Protein AF-A0A015K6K9-F1 (afdb_monomer_lite)

Structure (mmCIF, N/CA/C/O backbone):
data_AF-A0A015K6K9-F1
#
_entry.id   AF-A0A015K6K9-F1
#
loop_
_atom_site.group_PDB
_atom_site.id
_atom_site.type_symbol
_atom_site.label_atom_id
_atom_site.label_alt_id
_atom_site.label_comp_id
_atom_site.label_asym_id
_atom_site.label_entity_id
_atom_site.label_seq_id
_atom_site.pdbx_PDB_ins_code
_atom_site.Cartn_x
_atom_site.Cartn_y
_atom_site.Cartn_z
_atom_site.occupancy
_atom_site.B_iso_or_equiv
_atom_site.auth_seq_id
_atom_site.auth_comp_id
_atom_site.auth_asym_id
_atom_site.auth_atom_id
_atom_site.pdbx_PDB_model_num
ATOM 1 N N . MET A 1 1 ? -1.452 -6.356 -1.277 1.00 86.31 1 MET A N 1
ATOM 2 C CA . MET A 1 1 ? -1.530 -5.243 -0.310 1.00 86.31 1 MET A CA 1
ATOM 3 C C . MET A 1 1 ? -2.587 -5.491 0.755 1.00 86.31 1 MET A C 1
ATOM 5 O O . MET A 1 1 ? -2.222 -5.671 1.905 1.00 86.31 1 MET A O 1
ATOM 9 N N . GLN A 1 2 ? -3.887 -5.529 0.419 1.00 86.38 2 GLN A N 1
ATOM 10 C CA . GLN A 1 2 ? -4.929 -5.756 1.439 1.00 86.38 2 GLN A CA 1
ATOM 11 C C . GLN A 1 2 ? -4.765 -7.102 2.157 1.00 86.38 2 GLN A C 1
ATOM 13 O O . GLN A 1 2 ? -4.839 -7.144 3.382 1.00 86.38 2 GLN A O 1
ATOM 18 N N . ASP A 1 3 ? -4.442 -8.163 1.418 1.00 88.56 3 ASP A N 1
ATOM 19 C CA . ASP A 1 3 ? -4.217 -9.500 1.985 1.00 88.56 3 ASP A CA 1
ATOM 20 C C . ASP A 1 3 ? -3.072 -9.546 3.010 1.00 88.56 3 ASP A C 1
ATOM 22 O O . ASP A 1 3 ? -3.114 -10.350 3.937 1.00 88.56 3 ASP A O 1
ATOM 26 N N . ASP A 1 4 ? -2.090 -8.646 2.902 1.00 89.12 4 ASP A N 1
ATOM 27 C CA . ASP A 1 4 ? -0.952 -8.588 3.827 1.00 89.12 4 ASP A CA 1
ATOM 28 C C . ASP A 1 4 ? -1.333 -7.915 5.153 1.00 89.12 4 ASP A C 1
ATOM 30 O O . ASP A 1 4 ? -0.817 -8.266 6.213 1.00 89.12 4 ASP A O 1
ATOM 34 N N . VAL A 1 5 ? -2.261 -6.951 5.107 1.00 89.81 5 VAL A N 1
ATOM 35 C CA . VAL A 1 5 ? -2.663 -6.154 6.277 1.00 89.81 5 VAL A CA 1
ATOM 36 C C . VAL A 1 5 ? -3.922 -6.677 6.964 1.00 89.81 5 VAL A C 1
ATOM 38 O O . VAL A 1 5 ? -4.137 -6.383 8.139 1.00 89.81 5 VAL A O 1
ATOM 41 N N . ILE A 1 6 ? -4.748 -7.478 6.283 1.00 91.38 6 ILE A N 1
ATOM 42 C CA . ILE A 1 6 ? -5.953 -8.084 6.871 1.00 91.38 6 ILE A CA 1
ATOM 43 C C . ILE A 1 6 ? -5.626 -8.896 8.140 1.00 91.38 6 ILE A C 1
ATOM 45 O O . ILE A 1 6 ? -6.261 -8.627 9.163 1.00 91.38 6 ILE A O 1
ATOM 49 N N . PRO A 1 7 ? -4.628 -9.806 8.161 1.00 89.38 7 PRO A N 1
ATOM 50 C CA . PRO A 1 7 ? -4.292 -10.570 9.367 1.00 89.38 7 PRO A CA 1
ATOM 51 C C . PRO A 1 7 ? -3.858 -9.679 10.538 1.00 89.38 7 PRO A C 1
ATOM 53 O O . PRO A 1 7 ? -4.162 -9.962 11.697 1.00 89.38 7 PRO A O 1
ATOM 56 N N . ILE A 1 8 ? -3.176 -8.572 10.234 1.00 87.81 8 ILE A N 1
ATOM 57 C CA . ILE A 1 8 ? -2.715 -7.588 11.217 1.00 87.81 8 ILE A CA 1
ATOM 58 C C . ILE A 1 8 ? -3.916 -6.880 11.853 1.00 87.81 8 ILE A C 1
ATOM 60 O O . ILE A 1 8 ? -4.022 -6.801 13.079 1.00 87.81 8 ILE A O 1
ATOM 64 N N . ILE A 1 9 ? -4.865 -6.434 11.025 1.00 88.25 9 ILE A N 1
ATOM 65 C CA . ILE A 1 9 ? -6.107 -5.812 11.492 1.00 88.25 9 ILE A CA 1
ATOM 66 C C . ILE A 1 9 ? -6.918 -6.799 12.332 1.00 88.25 9 ILE A C 1
ATOM 68 O O . ILE A 1 9 ? -7.397 -6.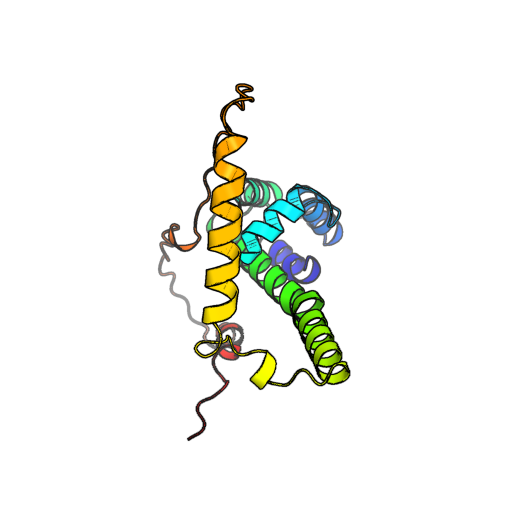424 13.399 1.00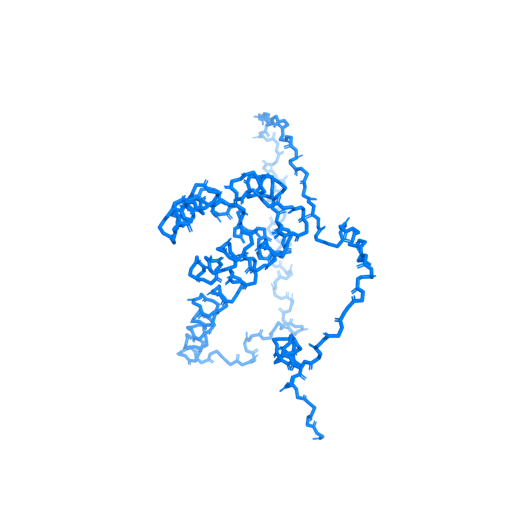 88.25 9 ILE A O 1
ATOM 72 N N . GLN A 1 10 ? -7.041 -8.057 11.903 1.00 88.81 10 GLN A N 1
ATOM 73 C CA . GLN A 1 10 ? -7.751 -9.090 12.665 1.00 88.81 10 GLN A CA 1
ATOM 74 C C . GLN A 1 10 ? -7.127 -9.328 14.041 1.00 88.81 10 GLN A C 1
ATOM 76 O O . GLN A 1 10 ? -7.849 -9.458 15.024 1.00 88.81 10 GLN A O 1
ATOM 81 N N . LYS A 1 11 ? -5.792 -9.348 14.124 1.00 87.25 11 LYS A N 1
ATOM 82 C CA . LYS A 1 11 ? -5.068 -9.563 15.382 1.00 87.25 11 LYS A CA 1
ATOM 83 C C . LYS A 1 11 ? -5.251 -8.409 16.369 1.00 87.25 11 LYS A C 1
ATOM 85 O O . LYS A 1 11 ? -5.254 -8.629 17.579 1.00 87.25 11 LYS A O 1
ATOM 90 N N . TRP A 1 12 ? -5.324 -7.175 15.878 1.00 84.88 12 TRP A N 1
ATOM 91 C CA . TRP A 1 12 ? -5.257 -5.987 16.736 1.00 84.88 12 TRP A CA 1
ATOM 92 C C . TRP A 1 12 ? -6.575 -5.263 16.928 1.00 84.88 12 TRP A C 1
ATOM 94 O O . TRP A 1 12 ? -6.671 -4.448 17.854 1.00 84.88 12 TRP A O 1
ATOM 104 N N . SER A 1 13 ? -7.560 -5.536 16.076 1.00 81.62 13 SER A N 1
ATOM 105 C CA . SER A 1 13 ? -8.853 -4.884 16.156 1.00 81.62 13 SER A CA 1
ATOM 106 C C . SER A 1 13 ? -9.648 -5.427 17.328 1.00 81.62 13 SER A C 1
ATOM 108 O O . SER A 1 13 ? -9.703 -6.626 17.577 1.00 81.62 13 SER A O 1
ATOM 110 N N . ASN A 1 14 ? -10.305 -4.510 18.026 1.00 71.12 14 ASN A N 1
ATOM 111 C CA . ASN A 1 14 ? -11.173 -4.836 19.146 1.00 71.12 14 ASN A CA 1
ATOM 112 C C . ASN A 1 14 ? -12.622 -5.116 18.687 1.00 71.12 14 ASN A C 1
ATOM 114 O O . ASN A 1 14 ? -13.515 -5.219 19.523 1.00 71.12 14 ASN A O 1
ATOM 118 N N . ILE A 1 15 ? -12.879 -5.190 17.371 1.00 76.06 15 ILE A N 1
ATOM 119 C CA . ILE A 1 15 ? -14.225 -5.334 16.797 1.00 76.06 15 ILE A CA 1
ATOM 120 C C . ILE A 1 15 ? -14.481 -6.810 16.438 1.00 76.06 15 ILE A C 1
ATOM 122 O O . ILE A 1 15 ? -13.853 -7.315 15.504 1.00 76.06 15 ILE A O 1
ATOM 126 N N . PRO A 1 16 ? -15.426 -7.497 17.107 1.00 66.62 16 PRO A N 1
ATOM 127 C CA . PRO A 1 16 ? -15.679 -8.929 16.907 1.00 66.62 16 PRO A CA 1
ATOM 128 C C . PRO A 1 16 ? -16.259 -9.284 15.523 1.00 66.62 16 PRO A C 1
ATOM 130 O O . PRO A 1 16 ? -16.144 -10.423 15.084 1.00 66.62 16 PRO A O 1
ATOM 133 N N . GLU A 1 17 ? -16.828 -8.317 14.798 1.00 70.81 17 GLU A N 1
ATOM 134 C CA . GLU A 1 17 ? -17.443 -8.497 13.467 1.00 70.81 17 GLU A CA 1
ATOM 135 C C . GLU A 1 17 ? -16.467 -8.308 12.288 1.00 70.81 17 GLU A C 1
ATOM 137 O O . GLU A 1 17 ? -16.868 -8.333 11.121 1.00 70.81 17 GLU A O 1
ATOM 142 N N . ASN A 1 18 ? -15.169 -8.129 12.556 1.00 78.75 18 ASN A N 1
ATOM 143 C CA . ASN A 1 18 ? -14.146 -7.925 11.529 1.00 78.75 18 ASN A CA 1
ATOM 144 C C . ASN A 1 18 ? -13.760 -9.232 10.806 1.00 78.75 18 ASN A C 1
ATOM 146 O O . ASN A 1 18 ? -12.638 -9.737 10.889 1.00 78.75 18 ASN A O 1
ATOM 150 N N . THR A 1 19 ? -14.705 -9.767 10.034 1.00 85.31 19 THR A N 1
ATOM 151 C CA . THR A 1 19 ? -14.418 -10.779 9.009 1.00 85.31 19 THR A CA 1
ATOM 152 C C . THR A 1 19 ? -13.467 -10.202 7.945 1.00 85.31 19 THR A C 1
ATOM 154 O O . THR A 1 19 ? -13.488 -8.989 7.712 1.00 85.31 19 THR A O 1
ATOM 157 N N . PRO A 1 20 ? -12.661 -11.027 7.241 1.00 86.56 20 PRO A N 1
ATOM 158 C CA . PRO A 1 20 ? -11.776 -10.547 6.171 1.00 86.56 20 PRO A CA 1
ATOM 159 C C . PRO A 1 20 ? -12.496 -9.676 5.135 1.00 86.56 20 PRO A C 1
ATOM 161 O O . PRO A 1 20 ? -11.986 -8.639 4.717 1.00 86.56 20 PRO A O 1
ATOM 164 N N . LYS A 1 21 ? -13.732 -10.055 4.785 1.00 89.94 21 LYS A N 1
ATOM 165 C CA . LYS A 1 21 ? -14.579 -9.300 3.861 1.00 89.94 21 LYS A CA 1
ATOM 166 C C . LYS A 1 21 ? -14.931 -7.915 4.412 1.00 89.94 21 LYS A C 1
ATOM 168 O O . LYS A 1 21 ? -14.697 -6.922 3.730 1.00 89.94 21 LYS A O 1
ATOM 173 N N . ALA A 1 22 ? -15.407 -7.830 5.654 1.00 89.62 22 ALA A N 1
ATOM 174 C CA . ALA A 1 22 ? -15.726 -6.547 6.283 1.00 89.62 22 ALA A CA 1
ATOM 175 C C . ALA A 1 22 ? -14.487 -5.640 6.417 1.00 89.62 22 ALA A C 1
ATOM 177 O O . ALA A 1 22 ? -14.572 -4.428 6.221 1.00 89.62 22 ALA A O 1
ATOM 178 N N . ILE A 1 23 ? -13.315 -6.221 6.700 1.00 90.31 23 ILE A N 1
ATOM 179 C CA . ILE A 1 23 ? -12.048 -5.479 6.734 1.00 90.31 23 ILE A CA 1
ATOM 180 C C . ILE A 1 23 ? -11.698 -4.936 5.346 1.00 90.31 23 ILE A C 1
ATOM 182 O O . ILE A 1 23 ? -11.336 -3.766 5.235 1.00 90.31 23 ILE A O 1
ATOM 186 N N . SER A 1 24 ? -11.836 -5.745 4.292 1.00 90.38 24 SER A N 1
ATOM 187 C CA . SER A 1 24 ? -11.568 -5.299 2.919 1.00 90.38 24 SER A CA 1
ATOM 188 C C . SER A 1 24 ? -12.471 -4.129 2.514 1.00 90.38 24 SER A C 1
ATOM 190 O O . SER A 1 24 ? -12.000 -3.138 1.962 1.00 90.38 24 SER A O 1
ATOM 192 N N . GLU A 1 25 ? -13.754 -4.171 2.884 1.00 91.00 25 GLU A N 1
ATOM 193 C CA . GLU A 1 25 ? -14.701 -3.082 2.629 1.00 91.00 25 GLU A CA 1
ATOM 194 C C . GLU A 1 25 ? -14.295 -1.797 3.367 1.00 91.00 25 GLU A C 1
ATOM 196 O O . GLU A 1 25 ? -14.268 -0.722 2.766 1.00 91.00 25 GLU A O 1
ATOM 201 N N . LYS A 1 26 ? -13.886 -1.901 4.637 1.00 91.44 26 LYS A N 1
ATOM 202 C CA . LYS A 1 26 ? -13.369 -0.771 5.430 1.00 91.44 26 LYS A CA 1
ATOM 203 C C . LYS A 1 26 ? -12.065 -0.193 4.864 1.00 91.44 26 LYS A C 1
ATOM 205 O O . LYS A 1 26 ? -11.891 1.029 4.818 1.00 91.44 26 LYS A O 1
ATOM 210 N N . LEU A 1 27 ? -11.156 -1.047 4.392 1.00 91.25 27 LEU A N 1
ATOM 211 C CA . LEU A 1 27 ? -9.932 -0.618 3.711 1.00 91.25 27 LEU A CA 1
ATOM 212 C C . LEU A 1 27 ? -10.257 0.127 2.413 1.00 91.25 27 LEU A C 1
ATOM 214 O O . LEU A 1 27 ? -9.710 1.203 2.184 1.00 91.25 27 LEU A O 1
ATOM 218 N N . ASN A 1 28 ? -11.206 -0.376 1.622 1.00 90.25 28 ASN A N 1
ATOM 219 C CA . ASN A 1 28 ? -11.675 0.286 0.403 1.00 90.25 28 ASN A CA 1
ATOM 220 C C . ASN A 1 28 ? -12.337 1.644 0.690 1.00 90.25 28 ASN A C 1
ATOM 222 O O . ASN A 1 28 ? -12.179 2.585 -0.084 1.00 90.25 28 ASN A O 1
ATOM 226 N N . GLN A 1 29 ? -13.043 1.797 1.813 1.00 88.50 29 GLN A N 1
ATOM 227 C CA . GLN A 1 29 ? -13.597 3.095 2.228 1.00 88.50 29 GLN A CA 1
ATOM 228 C C . GLN A 1 29 ? -12.501 4.102 2.617 1.00 88.50 29 GLN A C 1
ATOM 230 O O . GLN A 1 29 ? -12.620 5.302 2.328 1.00 88.50 29 GLN A O 1
ATOM 235 N N . THR A 1 30 ? -11.432 3.610 3.249 1.00 88.69 30 THR A N 1
ATOM 236 C CA . THR A 1 30 ? -10.304 4.422 3.723 1.00 88.69 30 THR A CA 1
ATOM 237 C C . THR A 1 30 ? -9.402 4.857 2.570 1.00 88.69 30 THR A C 1
ATOM 239 O O . THR A 1 30 ? -9.129 6.045 2.419 1.00 88.69 30 THR A O 1
ATOM 242 N N . LEU A 1 31 ? -8.972 3.908 1.737 1.00 88.75 31 LEU A N 1
ATOM 243 C CA . LEU A 1 31 ? -7.976 4.122 0.685 1.00 88.75 31 LEU A CA 1
ATOM 244 C C . LEU A 1 31 ? -8.594 4.391 -0.687 1.00 88.75 31 LEU A C 1
ATOM 246 O O . LEU A 1 31 ? -7.912 4.903 -1.561 1.00 88.75 31 LEU A O 1
ATOM 250 N N . GLY A 1 32 ? -9.879 4.099 -0.877 1.00 87.81 32 GLY A N 1
ATOM 251 C CA . GLY A 1 32 ? -10.520 4.090 -2.188 1.00 87.81 32 GLY A CA 1
ATOM 252 C C . GLY A 1 32 ? -10.608 2.676 -2.765 1.00 87.81 32 GLY A C 1
ATOM 253 O O . GLY A 1 32 ? -9.782 1.812 -2.486 1.00 87.81 32 GLY A O 1
ATOM 254 N N . LEU A 1 33 ? -11.651 2.441 -3.563 1.00 83.75 33 LEU A N 1
ATOM 255 C CA . LEU A 1 33 ? -11.948 1.130 -4.153 1.00 83.75 33 LEU A CA 1
ATOM 256 C C . LEU A 1 33 ? -11.060 0.805 -5.365 1.00 83.75 33 LEU A C 1
ATOM 258 O O . LEU A 1 33 ? -10.814 -0.360 -5.662 1.00 83.75 33 LEU A O 1
ATOM 262 N N . GLN A 1 34 ? -10.642 1.833 -6.103 1.00 84.88 34 GLN A N 1
ATOM 263 C CA . GLN A 1 34 ? -9.966 1.709 -7.393 1.00 84.88 34 GLN A CA 1
ATOM 264 C C . GLN A 1 34 ? -8.676 2.531 -7.417 1.00 84.88 34 GLN A C 1
ATOM 266 O O . GLN A 1 34 ? -8.504 3.467 -6.637 1.00 84.88 34 GLN A O 1
ATOM 271 N N . HIS A 1 35 ? -7.777 2.172 -8.332 1.00 81.75 35 HIS A N 1
ATOM 272 C CA . HIS A 1 35 ? -6.450 2.774 -8.471 1.00 81.75 35 HIS A CA 1
ATOM 273 C C . HIS A 1 35 ? -6.477 4.236 -8.948 1.00 81.75 35 HIS A C 1
ATOM 275 O O . HIS A 1 35 ? -5.533 4.979 -8.703 1.00 81.75 35 HIS A O 1
ATOM 281 N N . ASP A 1 36 ? -7.549 4.646 -9.621 1.00 84.19 36 ASP A N 1
ATOM 282 C CA . ASP A 1 36 ? -7.801 6.009 -10.091 1.00 84.19 36 ASP A CA 1
ATOM 283 C C . ASP A 1 36 ? -8.553 6.863 -9.054 1.00 84.19 36 ASP A C 1
ATOM 285 O O . ASP A 1 36 ? -8.795 8.054 -9.264 1.00 84.19 36 ASP A O 1
ATOM 289 N N . ASN A 1 37 ? -8.913 6.280 -7.905 1.00 91.44 37 ASN A N 1
ATOM 290 C CA . ASN A 1 37 ? -9.546 7.018 -6.828 1.00 91.44 37 ASN A CA 1
ATOM 291 C C . ASN A 1 37 ? -8.564 8.041 -6.252 1.00 91.44 37 ASN A C 1
ATOM 293 O O . ASN A 1 37 ? -7.454 7.690 -5.853 1.00 91.44 37 ASN A O 1
ATOM 297 N N . LYS A 1 38 ? -9.011 9.293 -6.113 1.00 90.19 38 LYS A N 1
ATOM 298 C CA . LYS A 1 38 ? -8.191 10.372 -5.553 1.00 90.19 38 LYS A CA 1
ATOM 299 C C . LYS A 1 38 ? -7.559 10.005 -4.203 1.00 90.19 38 LYS A C 1
ATOM 301 O O . LYS A 1 38 ? -6.377 10.250 -4.018 1.00 90.19 38 LYS A O 1
ATOM 306 N N . LYS A 1 39 ? -8.295 9.344 -3.297 1.00 90.38 39 LYS A N 1
ATOM 307 C CA . LYS A 1 39 ? -7.755 8.904 -1.995 1.00 90.38 39 LYS A CA 1
ATOM 308 C C . LYS A 1 39 ? -6.566 7.957 -2.159 1.00 90.38 39 LYS A C 1
ATOM 310 O O . LYS A 1 39 ? -5.592 8.067 -1.420 1.00 90.38 39 LYS A O 1
ATOM 315 N N . PHE A 1 40 ? -6.646 7.051 -3.132 1.00 90.88 40 PHE A N 1
ATOM 316 C CA . PHE A 1 40 ? -5.599 6.072 -3.393 1.00 90.88 40 PHE A CA 1
ATOM 317 C C . PHE A 1 40 ? -4.391 6.718 -4.073 1.00 90.88 40 PHE A C 1
ATOM 319 O O . PHE A 1 40 ? -3.254 6.395 -3.736 1.00 90.88 40 PHE A O 1
ATOM 326 N N . ILE A 1 41 ? -4.628 7.655 -4.996 1.00 91.12 41 ILE A N 1
ATOM 327 C CA . ILE A 1 41 ? -3.577 8.435 -5.664 1.00 91.12 41 ILE A CA 1
ATOM 328 C C . ILE A 1 41 ? -2.817 9.296 -4.648 1.00 91.12 41 ILE A C 1
ATOM 330 O O . ILE A 1 41 ? -1.583 9.282 -4.630 1.00 91.12 41 ILE A O 1
ATOM 334 N N . ASP A 1 42 ? -3.541 10.000 -3.777 1.00 91.38 42 ASP A N 1
ATOM 335 C CA . ASP A 1 42 ? -2.964 10.846 -2.731 1.00 91.38 42 ASP A CA 1
ATOM 336 C C . ASP A 1 42 ? -2.159 9.990 -1.738 1.00 91.38 42 ASP A C 1
ATOM 338 O O . ASP A 1 42 ? -1.011 10.310 -1.423 1.00 91.38 42 ASP A O 1
ATOM 342 N N . PHE A 1 43 ? -2.718 8.849 -1.310 1.00 92.56 43 PHE A N 1
ATOM 343 C CA . PHE A 1 43 ? -2.003 7.869 -0.490 1.00 92.56 43 PHE A CA 1
ATOM 344 C C . PHE A 1 43 ? -0.724 7.378 -1.176 1.00 92.56 43 PHE A C 1
ATOM 346 O O . PHE A 1 43 ? 0.336 7.409 -0.563 1.00 92.56 43 PHE A O 1
ATOM 353 N N . SER A 1 44 ? -0.805 6.963 -2.442 1.00 91.56 44 SER A N 1
ATOM 354 C CA . SER A 1 44 ? 0.335 6.420 -3.190 1.00 91.56 44 SER A CA 1
ATOM 355 C C . SER A 1 44 ? 1.460 7.444 -3.325 1.00 91.56 44 SER A C 1
ATOM 357 O O . SER A 1 44 ? 2.627 7.101 -3.159 1.00 91.56 44 SER A O 1
ATOM 359 N N . SER A 1 45 ? 1.113 8.706 -3.589 1.00 90.94 45 SER A N 1
ATOM 360 C CA . SER A 1 45 ? 2.084 9.798 -3.717 1.00 90.94 45 SER A CA 1
ATOM 361 C C . SER A 1 45 ? 2.854 10.012 -2.412 1.00 90.94 45 SER A C 1
ATOM 363 O O . SER A 1 45 ? 4.079 10.082 -2.423 1.00 90.94 45 SER A O 1
ATOM 365 N N . LEU A 1 46 ? 2.150 10.024 -1.276 1.00 92.25 46 LEU A N 1
ATOM 366 C CA . LEU A 1 46 ? 2.772 10.140 0.044 1.00 92.25 46 LEU A CA 1
ATOM 367 C C . LEU A 1 46 ? 3.558 8.884 0.435 1.00 92.25 46 LEU A C 1
ATOM 369 O O . LEU A 1 46 ? 4.641 8.989 1.007 1.00 92.25 46 LEU A O 1
ATOM 373 N N . ALA A 1 47 ? 3.051 7.698 0.102 1.00 91.94 47 ALA A N 1
ATOM 374 C CA . ALA A 1 47 ? 3.693 6.433 0.432 1.00 91.94 47 ALA A CA 1
ATOM 375 C C . ALA A 1 47 ? 5.051 6.268 -0.269 1.00 91.94 47 ALA A C 1
ATOM 377 O O . ALA A 1 47 ? 5.972 5.697 0.312 1.00 91.94 47 ALA A O 1
ATOM 378 N N . LEU A 1 48 ? 5.209 6.826 -1.475 1.00 89.56 48 LEU A N 1
ATOM 379 C CA . LEU A 1 48 ? 6.504 6.900 -2.164 1.00 89.56 48 LEU A CA 1
ATOM 380 C C . LEU A 1 48 ? 7.523 7.788 -1.433 1.00 89.56 48 LEU A C 1
ATOM 382 O O . LEU A 1 48 ? 8.725 7.571 -1.568 1.00 89.56 48 LEU A O 1
ATOM 386 N N . GLU A 1 49 ? 7.057 8.743 -0.631 1.00 91.06 49 GLU A N 1
ATOM 387 C CA . GLU A 1 49 ? 7.882 9.547 0.277 1.00 91.06 49 GLU A CA 1
ATOM 388 C C . GLU A 1 49 ? 7.971 8.945 1.691 1.00 91.06 49 GLU A C 1
ATOM 390 O O . GLU A 1 49 ? 8.469 9.605 2.601 1.00 91.06 49 GLU A O 1
ATOM 395 N N . ALA A 1 50 ? 7.478 7.716 1.894 1.00 89.12 50 ALA A N 1
ATOM 396 C CA . ALA A 1 50 ? 7.348 7.064 3.200 1.00 89.12 50 ALA A CA 1
ATOM 397 C C . ALA A 1 50 ? 6.526 7.879 4.223 1.00 89.12 50 ALA A C 1
ATOM 399 O O . ALA A 1 50 ? 6.781 7.841 5.427 1.00 89.12 50 ALA A O 1
ATOM 400 N N . LYS A 1 51 ? 5.518 8.617 3.746 1.00 91.62 51 LYS A N 1
ATOM 401 C CA . LYS A 1 51 ? 4.631 9.460 4.560 1.00 91.62 51 LYS A CA 1
ATOM 402 C C . LYS A 1 51 ? 3.207 8.922 4.585 1.00 91.62 51 LYS A C 1
ATOM 404 O O . LYS A 1 51 ? 2.760 8.238 3.666 1.00 91.62 51 LYS A O 1
ATOM 409 N N . ILE A 1 52 ? 2.463 9.301 5.625 1.00 89.88 52 ILE A N 1
ATOM 410 C CA . ILE A 1 52 ? 1.037 8.987 5.766 1.00 89.88 52 ILE A CA 1
ATOM 411 C C . ILE A 1 52 ? 0.254 10.254 6.064 1.00 89.88 52 ILE A C 1
ATOM 413 O O . ILE A 1 52 ? 0.638 11.073 6.894 1.00 89.88 52 ILE A O 1
ATOM 417 N N . ASN A 1 53 ? -0.891 10.390 5.401 1.00 89.88 53 ASN A N 1
ATOM 418 C CA . ASN A 1 53 ? -1.814 11.482 5.657 1.00 89.88 53 ASN A CA 1
ATOM 419 C C . ASN A 1 53 ? -2.443 11.346 7.060 1.00 89.88 53 ASN A C 1
ATOM 421 O O . ASN A 1 53 ? -2.992 10.298 7.417 1.00 89.88 53 ASN A O 1
ATOM 425 N N . THR A 1 54 ? -2.430 12.427 7.839 1.00 89.62 54 THR A N 1
ATOM 426 C CA . THR A 1 54 ? -3.007 12.464 9.192 1.00 89.62 54 THR A CA 1
ATOM 427 C C . THR A 1 54 ? -4.507 12.144 9.212 1.00 89.62 54 THR A C 1
ATOM 429 O O . THR A 1 54 ? -4.990 11.526 10.161 1.00 89.62 54 THR A O 1
ATOM 432 N N . ASN A 1 55 ? -5.250 12.466 8.150 1.00 90.12 55 ASN A N 1
ATOM 433 C CA . ASN A 1 55 ? -6.655 12.088 7.989 1.00 90.12 55 ASN A CA 1
ATOM 434 C C . ASN A 1 55 ? -6.826 10.577 7.790 1.00 90.12 55 ASN A C 1
ATOM 436 O O . ASN A 1 55 ? -7.719 9.995 8.403 1.00 90.12 55 ASN A O 1
ATOM 440 N N . ILE A 1 56 ? -5.952 9.919 7.013 1.00 89.75 56 ILE A N 1
ATOM 441 C CA . ILE A 1 56 ? -5.957 8.449 6.883 1.00 89.75 56 ILE A CA 1
ATOM 442 C C . ILE A 1 56 ? -5.713 7.812 8.253 1.00 89.75 56 ILE A C 1
ATOM 444 O O . ILE A 1 56 ? -6.451 6.906 8.631 1.00 89.75 56 ILE A O 1
ATOM 448 N N . SER A 1 57 ? -4.753 8.339 9.021 1.00 91.44 57 SER A N 1
ATOM 449 C CA . SER A 1 57 ? -4.462 7.860 10.378 1.00 91.44 57 SER A CA 1
ATOM 450 C C . SER A 1 57 ? -5.656 7.999 11.331 1.00 91.44 57 SER A C 1
ATOM 452 O O . SER A 1 57 ? -5.999 7.056 12.051 1.00 91.44 57 SER A O 1
ATOM 454 N N . LYS A 1 58 ? -6.350 9.145 11.308 1.00 92.88 58 LYS A N 1
ATOM 455 C CA . LYS A 1 58 ? -7.566 9.365 12.110 1.00 92.88 58 LYS A CA 1
ATOM 456 C C . LYS A 1 58 ? -8.687 8.399 11.716 1.00 92.88 58 LYS A C 1
ATOM 458 O O . LYS A 1 58 ? -9.310 7.798 12.593 1.00 92.88 58 LYS A O 1
ATOM 463 N N . ILE A 1 59 ? -8.925 8.230 10.413 1.00 91.31 59 ILE A N 1
ATOM 464 C CA . ILE A 1 59 ? -9.974 7.349 9.882 1.00 91.31 59 ILE A CA 1
ATOM 465 C C . ILE A 1 59 ? -9.683 5.892 10.237 1.00 91.31 59 ILE A C 1
ATOM 467 O O . ILE A 1 59 ? -10.585 5.202 10.712 1.00 91.31 59 ILE A O 1
ATOM 471 N N . SER A 1 60 ? -8.447 5.413 10.060 1.00 90.50 60 SER A N 1
ATOM 472 C CA . SER A 1 60 ? -8.089 4.026 10.373 1.00 90.50 60 SER A CA 1
ATOM 473 C C . SER A 1 60 ? -8.264 3.724 11.859 1.00 90.50 60 SER A C 1
ATOM 475 O O . SER A 1 60 ? -8.884 2.717 12.212 1.00 90.50 60 SER A O 1
ATOM 477 N N . LYS A 1 61 ? -7.817 4.631 12.736 1.00 92.00 61 LYS A N 1
ATOM 478 C CA . LYS A 1 61 ? -7.968 4.488 14.188 1.00 92.00 61 LYS A CA 1
ATOM 479 C C . LYS A 1 61 ? -9.433 4.310 14.589 1.00 92.00 61 LYS A C 1
ATOM 481 O O . LYS A 1 61 ? -9.754 3.385 15.334 1.00 92.00 61 LYS A O 1
ATOM 486 N N . GLN A 1 62 ? -10.317 5.158 14.056 1.00 91.00 62 GLN A N 1
ATOM 487 C CA . GLN A 1 62 ? -11.759 5.099 14.318 1.00 91.00 62 GLN A CA 1
ATOM 488 C C . GLN A 1 62 ? -12.405 3.843 13.717 1.00 91.00 62 GLN A C 1
ATOM 490 O O . GLN A 1 62 ? -13.150 3.142 14.395 1.00 91.00 62 GLN A O 1
ATOM 495 N N . THR A 1 63 ? -12.082 3.525 12.464 1.00 90.44 63 THR A N 1
ATOM 496 C CA . THR A 1 63 ? -12.708 2.439 11.691 1.00 90.44 63 THR A CA 1
ATOM 497 C C . THR A 1 63 ? -12.415 1.051 12.267 1.00 90.44 63 THR A C 1
ATOM 499 O O . THR A 1 63 ? -13.265 0.152 12.223 1.00 90.44 63 THR A O 1
ATOM 502 N N . PHE A 1 64 ? -11.210 0.863 12.809 1.00 89.19 64 PHE A N 1
ATOM 503 C CA . PHE A 1 64 ? -10.752 -0.422 13.342 1.00 89.19 64 PHE A CA 1
ATOM 504 C C . PHE A 1 64 ? -10.709 -0.479 14.875 1.00 89.19 64 PHE A C 1
ATOM 506 O O . PHE A 1 64 ? -10.432 -1.546 15.433 1.00 89.19 64 PHE A O 1
ATOM 513 N N . GLY A 1 65 ? -11.012 0.633 15.556 1.00 89.06 65 GLY A N 1
ATOM 514 C CA . GLY A 1 65 ? -11.017 0.725 17.017 1.00 89.06 65 GLY A CA 1
ATOM 515 C C . GLY A 1 65 ? -9.632 0.527 17.638 1.00 89.06 65 GLY A C 1
ATOM 516 O O . GLY A 1 65 ? -9.516 -0.111 18.686 1.00 89.06 65 GLY A O 1
ATOM 517 N N . PHE A 1 66 ? -8.576 1.001 16.971 1.00 90.75 66 PHE A N 1
ATOM 518 C CA . PHE A 1 66 ? -7.193 0.833 17.424 1.00 90.75 66 PHE A CA 1
ATOM 519 C C . PHE A 1 66 ? -6.803 1.838 18.520 1.00 90.75 66 PHE A C 1
ATOM 521 O O . PHE A 1 66 ? -7.274 2.976 18.550 1.00 90.75 66 PHE A O 1
ATOM 528 N N . SER A 1 67 ? -5.870 1.435 19.392 1.00 92.06 67 SER A N 1
ATOM 529 C CA . SER A 1 67 ? -5.063 2.387 20.169 1.00 92.06 67 SER A CA 1
ATOM 530 C C . SER A 1 67 ? -4.099 3.141 19.244 1.00 92.06 67 SER A C 1
ATOM 532 O O . SER A 1 67 ? -3.891 2.732 18.103 1.00 92.06 67 SER A O 1
ATOM 534 N N . GLU A 1 68 ? -3.478 4.220 19.726 1.00 92.31 68 GLU A N 1
ATOM 535 C CA . GLU A 1 68 ? -2.509 4.985 18.923 1.00 92.31 68 GLU A CA 1
ATOM 536 C C . GLU A 1 68 ? -1.344 4.106 18.441 1.00 92.31 68 GLU A C 1
ATOM 538 O O . GLU A 1 68 ? -1.081 4.020 17.246 1.00 92.31 68 GLU A O 1
ATOM 543 N N . SER A 1 69 ? -0.732 3.348 19.353 1.00 91.44 69 SER A N 1
ATOM 544 C CA . SER A 1 69 ? 0.374 2.434 19.046 1.00 91.44 69 SER A CA 1
ATOM 545 C C . SER A 1 69 ? 0.005 1.363 18.014 1.00 91.44 69 SER A C 1
ATOM 547 O O . SER A 1 69 ? 0.743 1.137 17.056 1.00 91.44 69 SER A O 1
ATOM 549 N N . LYS A 1 70 ? -1.169 0.733 18.155 1.00 93.31 70 LYS A N 1
ATOM 550 C CA . LYS A 1 70 ? -1.672 -0.255 17.186 1.00 93.31 70 LYS A CA 1
ATOM 551 C C . LYS A 1 70 ? -1.952 0.377 15.824 1.00 93.31 70 LYS A C 1
ATOM 553 O O . LYS A 1 70 ? -1.703 -0.256 14.802 1.00 93.31 70 LYS A O 1
ATOM 558 N N . ASN A 1 71 ? -2.456 1.611 15.806 1.00 93.50 71 ASN A N 1
ATOM 559 C CA . ASN A 1 71 ? -2.718 2.334 14.570 1.00 93.50 71 ASN A CA 1
ATOM 560 C C . ASN A 1 71 ? -1.414 2.656 13.833 1.00 93.50 71 ASN A C 1
ATOM 562 O O . ASN A 1 71 ? -1.328 2.398 12.639 1.00 93.50 71 ASN A O 1
ATOM 566 N N . ILE A 1 72 ? -0.384 3.126 14.542 1.00 92.25 72 ILE A N 1
ATOM 567 C CA . ILE A 1 72 ? 0.945 3.382 13.965 1.00 92.25 72 ILE A CA 1
ATOM 568 C C . ILE A 1 72 ? 1.530 2.102 13.361 1.00 92.25 72 ILE A C 1
ATOM 570 O O . ILE A 1 72 ? 1.961 2.110 12.211 1.00 92.25 72 ILE A O 1
ATOM 574 N N . LEU A 1 73 ? 1.488 0.982 14.091 1.00 92.56 73 LEU A N 1
ATOM 575 C CA . LEU A 1 73 ? 1.984 -0.299 13.579 1.00 92.56 73 LEU A CA 1
ATOM 576 C C . LEU A 1 73 ? 1.210 -0.773 12.342 1.00 92.56 73 LEU A C 1
ATOM 578 O O . LEU A 1 73 ? 1.811 -1.257 11.382 1.00 92.56 73 LEU A O 1
ATOM 582 N N . PHE A 1 74 ? -0.119 -0.625 12.344 1.00 93.75 74 PHE A N 1
ATOM 583 C CA . PHE A 1 74 ? -0.956 -0.943 11.187 1.00 93.75 74 PHE A CA 1
ATOM 584 C C . PHE A 1 74 ? -0.565 -0.094 9.972 1.00 93.75 74 PHE A C 1
ATOM 586 O O . PHE A 1 74 ? -0.360 -0.621 8.882 1.00 93.75 74 PHE A O 1
ATOM 593 N N . LEU A 1 75 ? -0.432 1.211 10.173 1.00 93.81 75 LEU A N 1
ATOM 594 C CA . LEU A 1 75 ? -0.088 2.180 9.145 1.00 93.81 75 LEU A CA 1
ATOM 595 C C . LEU A 1 75 ? 1.317 1.950 8.565 1.00 93.81 75 LEU A C 1
ATOM 597 O O . LEU A 1 75 ? 1.489 1.985 7.348 1.00 93.81 75 LEU A O 1
ATOM 601 N N . ALA A 1 76 ? 2.297 1.634 9.412 1.00 93.25 76 ALA A N 1
ATOM 602 C CA . ALA A 1 76 ? 3.632 1.233 8.978 1.00 93.25 76 ALA A CA 1
ATOM 603 C C . ALA A 1 76 ? 3.588 -0.061 8.149 1.00 93.25 76 ALA A C 1
ATOM 605 O O . ALA A 1 76 ? 4.201 -0.135 7.089 1.00 93.25 76 ALA A O 1
ATOM 606 N N . SER A 1 77 ? 2.800 -1.050 8.580 1.00 93.31 77 SER A N 1
ATOM 607 C CA . SER A 1 77 ? 2.622 -2.308 7.838 1.00 93.31 77 SER A CA 1
ATOM 608 C C . SER A 1 77 ? 1.932 -2.092 6.487 1.00 93.31 77 SER A C 1
ATOM 610 O O . SER A 1 77 ? 2.254 -2.751 5.501 1.00 93.31 77 SER A O 1
ATOM 612 N N . LEU A 1 78 ? 0.988 -1.149 6.426 1.00 94.12 78 LEU A N 1
ATOM 613 C CA . LEU A 1 78 ? 0.323 -0.750 5.191 1.00 94.12 78 LEU A CA 1
ATOM 614 C C . LEU A 1 78 ? 1.296 -0.082 4.212 1.00 94.12 78 LEU A C 1
ATOM 616 O O . LEU A 1 78 ? 1.273 -0.416 3.027 1.00 94.12 78 LEU A O 1
ATOM 620 N N . LEU A 1 79 ? 2.154 0.823 4.695 1.00 94.56 79 LEU A N 1
ATOM 621 C CA . LEU A 1 79 ? 3.216 1.421 3.884 1.00 94.56 79 LEU A CA 1
ATOM 622 C C . LEU A 1 79 ? 4.202 0.374 3.375 1.00 94.56 79 LEU A C 1
ATOM 624 O O . LEU A 1 79 ? 4.510 0.363 2.187 1.00 94.56 79 LEU A O 1
ATOM 628 N N . ASP A 1 80 ? 4.675 -0.507 4.255 1.00 93.88 80 ASP A N 1
ATOM 629 C CA . ASP A 1 80 ? 5.640 -1.545 3.895 1.00 93.88 80 ASP A CA 1
ATOM 630 C C . ASP A 1 80 ? 5.067 -2.466 2.811 1.00 93.88 80 ASP A C 1
ATOM 632 O O . ASP A 1 80 ? 5.670 -2.657 1.754 1.00 93.88 80 ASP A O 1
ATOM 636 N N . SER A 1 81 ? 3.824 -2.921 3.002 1.00 94.12 81 SER A N 1
ATOM 637 C CA . SER A 1 81 ? 3.097 -3.692 1.996 1.00 94.12 81 SER A CA 1
ATOM 638 C C . SER A 1 81 ? 2.975 -2.927 0.671 1.00 94.12 81 SER A C 1
ATOM 640 O O . SER A 1 81 ? 3.286 -3.480 -0.386 1.00 94.12 81 SER A O 1
ATOM 642 N N . PHE A 1 82 ? 2.587 -1.647 0.693 1.00 93.75 82 PHE A N 1
ATOM 643 C CA . PHE A 1 82 ? 2.520 -0.834 -0.525 1.00 93.75 82 PHE A CA 1
ATOM 644 C C . PHE A 1 82 ? 3.875 -0.754 -1.242 1.00 93.75 82 PHE A C 1
ATOM 646 O O . PHE A 1 82 ? 3.936 -0.978 -2.450 1.00 93.75 82 PHE A O 1
ATOM 653 N N . ILE A 1 83 ? 4.958 -0.475 -0.514 1.00 92.50 83 ILE A N 1
ATOM 654 C CA . ILE A 1 83 ? 6.310 -0.332 -1.070 1.00 92.50 83 ILE A CA 1
ATOM 655 C C . ILE A 1 83 ? 6.788 -1.652 -1.687 1.00 92.50 83 ILE A C 1
ATOM 657 O O . ILE A 1 83 ? 7.345 -1.643 -2.790 1.00 92.50 83 ILE A O 1
ATOM 661 N N . ILE A 1 84 ? 6.538 -2.786 -1.023 1.00 93.50 84 ILE A N 1
ATOM 662 C CA . ILE A 1 84 ? 6.859 -4.122 -1.543 1.00 93.50 84 ILE A CA 1
ATOM 663 C C . ILE A 1 84 ? 6.112 -4.369 -2.858 1.00 93.50 84 ILE A C 1
ATOM 665 O O . ILE A 1 84 ? 6.746 -4.646 -3.879 1.00 93.50 84 ILE A O 1
ATOM 669 N N . HIS A 1 85 ? 4.787 -4.185 -2.872 1.00 93.25 85 HIS A N 1
ATOM 670 C CA . HIS A 1 85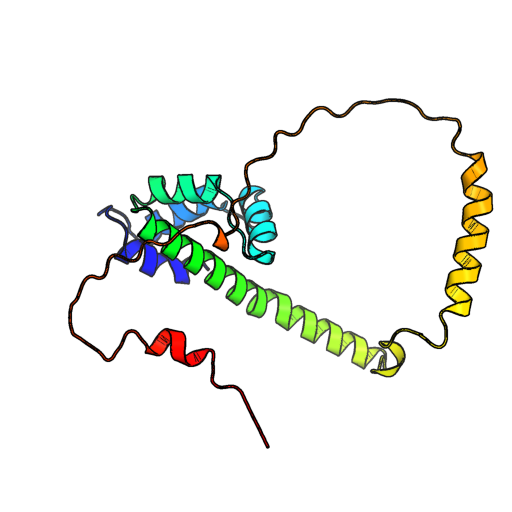 ? 3.975 -4.391 -4.078 1.00 93.25 85 HIS A CA 1
ATOM 671 C C . HIS A 1 85 ? 4.359 -3.432 -5.204 1.00 93.25 85 HIS A C 1
ATOM 673 O O . HIS A 1 85 ? 4.466 -3.846 -6.357 1.00 93.25 85 HIS A O 1
ATOM 679 N N . PHE A 1 86 ? 4.628 -2.163 -4.894 1.00 92.94 86 PHE A N 1
ATOM 680 C CA . PHE A 1 86 ? 5.102 -1.190 -5.874 1.00 92.94 86 PHE A CA 1
ATOM 681 C C . PHE A 1 86 ? 6.432 -1.630 -6.499 1.00 92.94 86 PHE A C 1
ATOM 683 O O . PHE A 1 86 ? 6.591 -1.606 -7.725 1.00 92.94 86 PHE A O 1
ATOM 690 N N . LYS A 1 87 ? 7.383 -2.076 -5.670 1.00 93.44 87 LYS A N 1
ATOM 691 C CA . LYS A 1 87 ? 8.687 -2.553 -6.130 1.00 93.44 87 LYS A CA 1
ATOM 692 C C . LYS A 1 87 ? 8.550 -3.767 -7.052 1.00 93.44 87 LYS A C 1
ATOM 694 O O . LYS A 1 87 ? 9.162 -3.796 -8.120 1.00 93.44 87 LYS A O 1
ATOM 699 N N . GLU A 1 88 ? 7.775 -4.763 -6.638 1.00 95.50 88 GLU A N 1
ATOM 700 C CA . GLU A 1 88 ? 7.667 -6.048 -7.335 1.00 95.50 88 GLU A CA 1
ATOM 701 C C . GLU A 1 88 ? 6.811 -5.973 -8.598 1.00 95.50 88 GLU A C 1
ATOM 703 O O . GLU A 1 88 ? 7.201 -6.511 -9.635 1.00 95.50 88 GLU A O 1
ATOM 708 N N . LEU A 1 89 ? 5.671 -5.282 -8.537 1.00 93.38 89 LEU A N 1
ATOM 709 C CA . LEU A 1 89 ? 4.682 -5.285 -9.616 1.00 93.38 89 LEU A CA 1
ATOM 710 C C . LEU A 1 89 ? 4.886 -4.155 -10.626 1.00 93.38 89 LEU A C 1
ATOM 712 O O . LEU A 1 89 ? 4.491 -4.298 -11.782 1.00 93.38 89 LEU A O 1
ATOM 716 N N . ILE A 1 90 ? 5.495 -3.036 -10.220 1.00 92.31 90 ILE A N 1
ATOM 717 C CA . ILE A 1 90 ? 5.633 -1.851 -11.078 1.00 92.31 90 ILE A CA 1
ATOM 718 C C . ILE A 1 90 ? 7.097 -1.536 -11.364 1.00 92.31 90 ILE A C 1
ATOM 720 O O . ILE A 1 90 ? 7.494 -1.476 -12.530 1.00 92.31 90 ILE A O 1
ATOM 724 N N . TRP A 1 91 ? 7.908 -1.338 -10.325 1.00 93.88 91 TRP A N 1
ATOM 725 C CA . TRP A 1 91 ? 9.280 -0.857 -10.484 1.00 93.88 91 TRP A CA 1
ATOM 726 C C . TRP A 1 91 ? 10.166 -1.854 -11.237 1.00 93.88 91 TRP A C 1
ATOM 728 O O . TRP A 1 91 ? 10.716 -1.513 -12.283 1.00 93.88 91 TRP A O 1
ATOM 738 N N . ILE A 1 92 ? 10.267 -3.099 -10.754 1.00 95.25 92 ILE A N 1
ATOM 739 C CA . ILE A 1 92 ? 11.123 -4.129 -11.363 1.00 95.25 92 ILE A CA 1
ATOM 740 C C . ILE A 1 92 ? 10.725 -4.409 -12.824 1.00 95.25 92 ILE A C 1
ATOM 742 O O . ILE A 1 92 ? 11.608 -4.355 -13.687 1.00 95.25 92 ILE A O 1
ATOM 746 N N . PRO A 1 93 ? 9.440 -4.652 -13.160 1.00 97.31 93 PRO A N 1
ATOM 747 C CA . PRO A 1 93 ? 9.032 -4.862 -14.547 1.00 97.31 93 PRO A CA 1
ATOM 748 C C . PRO A 1 93 ? 9.362 -3.678 -15.458 1.00 97.31 93 PRO A C 1
ATOM 750 O O . PRO A 1 93 ? 9.860 -3.885 -16.566 1.00 97.31 93 PRO A O 1
ATOM 753 N N . ARG A 1 94 ? 9.163 -2.437 -14.988 1.00 95.69 94 ARG A N 1
ATOM 754 C CA . ARG A 1 94 ? 9.536 -1.234 -15.749 1.00 95.69 94 ARG A CA 1
ATOM 755 C C . ARG A 1 94 ? 11.040 -1.145 -15.972 1.00 95.69 94 ARG A C 1
ATOM 757 O O . ARG A 1 94 ? 11.457 -0.921 -17.103 1.00 95.69 94 ARG A O 1
ATOM 764 N N . CYS A 1 95 ? 11.855 -1.370 -14.942 1.00 95.38 95 CYS A N 1
ATOM 765 C CA . CYS A 1 95 ? 13.311 -1.392 -15.086 1.00 95.38 95 CYS A CA 1
ATOM 766 C C . CYS A 1 95 ? 13.760 -2.441 -16.110 1.00 95.38 95 CYS A C 1
ATOM 768 O O . CYS A 1 95 ? 14.573 -2.140 -16.983 1.00 95.38 95 CYS A O 1
ATOM 770 N N . ASN A 1 96 ? 13.199 -3.649 -16.046 1.00 96.06 96 ASN A N 1
ATOM 771 C CA . ASN A 1 96 ? 13.516 -4.719 -16.990 1.00 96.06 96 ASN A CA 1
ATOM 772 C C . ASN A 1 96 ? 13.122 -4.351 -18.428 1.00 96.06 96 ASN A C 1
ATOM 774 O O . ASN A 1 96 ? 13.901 -4.589 -19.352 1.00 96.06 96 ASN A O 1
ATOM 778 N N . ALA A 1 97 ? 11.954 -3.728 -18.616 1.00 95.38 97 ALA A N 1
ATOM 779 C CA . ALA A 1 97 ? 11.507 -3.240 -19.918 1.00 95.38 97 ALA A CA 1
ATOM 780 C C . ALA A 1 97 ? 12.430 -2.141 -20.467 1.00 95.38 97 ALA A C 1
ATOM 782 O O . ALA A 1 97 ? 12.816 -2.202 -21.634 1.00 95.38 97 ALA A O 1
ATOM 783 N N . THR A 1 98 ? 12.853 -1.188 -19.628 1.00 94.12 98 THR A N 1
ATOM 784 C CA . THR A 1 98 ? 13.830 -0.156 -20.005 1.00 94.12 98 THR A CA 1
ATOM 785 C C . THR A 1 98 ? 15.152 -0.788 -20.432 1.00 94.12 98 THR A C 1
ATOM 787 O O . THR A 1 98 ? 15.654 -0.476 -21.506 1.00 94.12 98 THR A O 1
ATOM 790 N N . ILE A 1 99 ? 15.677 -1.744 -19.660 1.00 92.06 99 ILE A N 1
ATOM 791 C CA . ILE A 1 99 ? 16.924 -2.450 -19.994 1.00 92.06 99 ILE A CA 1
ATOM 792 C C . ILE A 1 99 ? 16.802 -3.199 -21.329 1.00 92.06 99 ILE A C 1
ATOM 794 O O . ILE A 1 99 ? 17.729 -3.183 -22.139 1.00 92.06 99 ILE A O 1
ATOM 798 N N . ALA A 1 100 ? 15.674 -3.868 -21.580 1.00 94.56 100 ALA A N 1
ATOM 799 C CA . ALA A 1 100 ? 15.434 -4.565 -22.843 1.00 94.56 100 ALA A CA 1
ATOM 800 C C . ALA A 1 100 ? 15.336 -3.592 -24.031 1.00 94.56 100 ALA A C 1
ATOM 802 O O . ALA A 1 100 ? 15.909 -3.844 -25.096 1.00 94.56 100 ALA A O 1
ATOM 803 N N . TRP A 1 101 ? 14.657 -2.459 -23.838 1.00 94.69 101 TRP A N 1
ATOM 804 C CA . TRP A 1 101 ? 14.551 -1.394 -24.833 1.00 94.69 101 TRP A CA 1
ATOM 805 C C . TRP A 1 101 ? 15.918 -0.777 -25.160 1.00 94.69 101 TRP A C 1
ATOM 807 O O . TRP A 1 101 ? 16.251 -0.617 -26.333 1.00 94.69 101 TRP A O 1
ATOM 817 N N . GLU A 1 102 ? 16.747 -0.512 -24.148 1.00 92.69 102 GLU A N 1
ATOM 818 C CA . GLU A 1 102 ? 18.114 -0.003 -24.318 1.00 92.69 102 GLU A CA 1
ATOM 819 C C . GLU A 1 102 ? 18.986 -0.987 -25.102 1.00 92.69 102 GLU A C 1
ATOM 821 O O . GLU A 1 102 ? 19.631 -0.596 -26.074 1.00 92.69 102 GLU A O 1
ATOM 826 N N . LYS A 1 103 ? 18.950 -2.278 -24.738 1.00 91.69 103 LYS A N 1
ATOM 827 C CA . LYS A 1 103 ? 19.673 -3.339 -25.457 1.00 91.69 103 LYS A CA 1
ATOM 828 C C . LYS A 1 103 ? 19.261 -3.416 -26.925 1.00 91.69 103 LYS A C 1
ATOM 830 O O . LYS A 1 103 ? 20.123 -3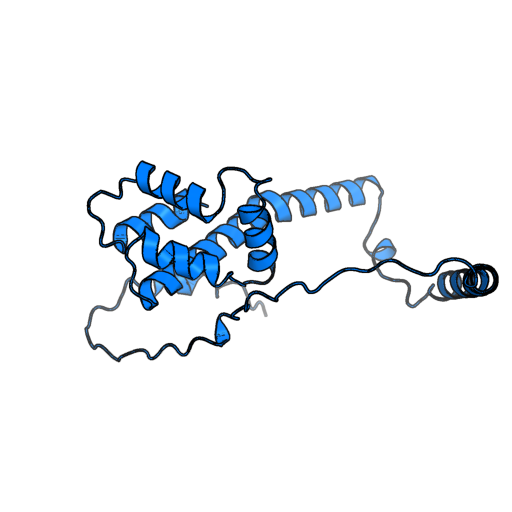.522 -27.787 1.00 91.69 103 LYS A O 1
ATOM 835 N N . THR A 1 104 ? 17.963 -3.309 -27.213 1.00 94.19 104 THR A N 1
ATOM 836 C CA . THR A 1 104 ? 17.433 -3.332 -28.591 1.00 94.19 104 THR A CA 1
ATOM 837 C C . THR A 1 104 ? 17.929 -2.146 -29.421 1.00 94.19 104 THR A C 1
ATOM 839 O O . THR A 1 104 ? 18.052 -2.243 -30.638 1.00 94.19 104 THR A O 1
ATOM 842 N N . ARG A 1 105 ? 18.243 -1.023 -28.769 1.00 91.50 105 ARG A N 1
ATOM 843 C CA . ARG A 1 105 ? 18.772 0.186 -29.410 1.00 91.50 105 ARG A CA 1
ATOM 844 C C . ARG A 1 105 ? 20.295 0.294 -29.353 1.00 91.50 105 ARG A C 1
ATOM 846 O O . ARG A 1 105 ? 20.823 1.329 -29.740 1.00 91.50 105 ARG A O 1
ATOM 853 N N . ASN A 1 106 ? 20.987 -0.747 -28.880 1.00 88.12 106 ASN A N 1
ATOM 854 C CA . ASN A 1 106 ? 22.427 -0.734 -28.608 1.00 88.12 106 ASN A CA 1
ATOM 855 C C . ASN A 1 106 ? 22.873 0.432 -27.704 1.00 88.12 106 ASN A C 1
ATOM 857 O O . ASN A 1 106 ? 24.021 0.849 -27.773 1.00 88.12 106 ASN A O 1
ATOM 861 N N . ILE A 1 107 ? 21.985 0.927 -26.834 1.00 84.31 107 ILE A N 1
ATOM 862 C CA . ILE A 1 107 ? 22.301 1.966 -25.850 1.00 84.31 107 ILE A CA 1
ATOM 863 C C . ILE A 1 107 ? 23.072 1.295 -24.712 1.00 84.31 107 ILE A C 1
ATOM 865 O O . ILE A 1 107 ? 22.512 0.630 -23.834 1.00 84.31 107 ILE A O 1
ATOM 869 N N . GLY A 1 108 ? 24.387 1.434 -24.757 1.00 80.31 108 GLY A N 1
ATOM 870 C CA . GLY A 1 108 ? 25.316 1.013 -23.731 1.00 80.31 108 GLY A CA 1
ATOM 871 C C . GLY A 1 108 ? 25.469 2.038 -22.608 1.00 80.31 108 GLY A C 1
ATOM 872 O O . GLY A 1 108 ? 24.804 3.064 -22.511 1.00 80.31 108 GLY A O 1
ATOM 873 N N . ARG A 1 109 ? 26.391 1.743 -21.688 1.00 72.56 109 ARG A N 1
ATOM 874 C CA . ARG A 1 109 ? 26.690 2.610 -20.536 1.00 72.56 109 ARG A CA 1
ATOM 875 C C . ARG A 1 109 ? 27.261 3.969 -20.955 1.00 72.56 109 ARG A C 1
ATOM 877 O O . ARG A 1 109 ? 27.113 4.928 -20.211 1.00 72.56 109 ARG A O 1
ATOM 884 N N . LYS A 1 110 ? 27.922 4.026 -22.116 1.00 70.75 110 LYS A N 1
ATOM 885 C CA . LYS A 1 110 ? 28.589 5.225 -22.634 1.00 70.75 110 LYS A CA 1
ATOM 886 C C . LYS A 1 110 ? 27.583 6.273 -23.115 1.00 70.75 110 LYS A C 1
ATOM 888 O O . LYS A 1 110 ? 27.815 7.442 -22.861 1.00 70.75 110 LYS A O 1
ATOM 893 N N . GLU A 1 111 ? 26.452 5.865 -23.699 1.00 70.94 111 GLU A N 1
ATOM 894 C CA . GLU A 1 111 ? 25.379 6.798 -24.080 1.00 70.94 111 GLU A CA 1
ATOM 895 C C . GLU A 1 111 ? 24.507 7.255 -22.894 1.00 70.94 111 GLU A C 1
ATOM 897 O O . GLU A 1 111 ? 23.743 8.204 -23.031 1.00 70.94 111 GLU A O 1
ATOM 902 N N . LYS A 1 112 ? 24.588 6.589 -21.731 1.00 71.44 112 LYS A N 1
ATOM 903 C CA . LYS A 1 112 ? 23.809 6.932 -20.519 1.00 71.44 112 LYS A CA 1
ATOM 904 C C . LYS A 1 112 ? 24.518 7.883 -19.560 1.00 71.44 112 LYS A C 1
ATOM 906 O O . LYS A 1 112 ? 23.894 8.384 -18.627 1.00 71.44 112 LYS A O 1
ATOM 911 N N . LEU A 1 113 ? 25.829 8.042 -19.705 1.00 66.12 113 LEU A N 1
ATOM 912 C CA . LEU A 1 113 ? 26.604 8.954 -18.876 1.00 66.12 113 LEU A CA 1
ATOM 913 C C . LEU A 1 113 ? 26.486 10.357 -19.472 1.00 66.12 113 LEU A C 1
ATOM 915 O O . LEU A 1 113 ? 26.809 10.559 -20.638 1.00 66.12 113 LEU A O 1
ATOM 919 N N . ASN A 1 114 ? 26.053 11.326 -18.664 1.00 56.88 114 ASN A N 1
ATOM 920 C CA . ASN A 1 114 ? 26.154 12.735 -19.022 1.00 56.88 114 ASN A CA 1
ATOM 921 C C . ASN A 1 114 ? 27.643 13.079 -19.186 1.00 56.88 114 ASN A C 1
ATOM 923 O O . ASN A 1 114 ? 28.374 13.179 -18.208 1.00 56.88 114 ASN A O 1
ATOM 927 N N . GLU A 1 115 ? 28.109 13.214 -20.418 1.00 49.72 115 GLU A N 1
ATOM 928 C CA . GLU A 1 115 ? 28.329 14.523 -21.022 1.00 49.72 115 GLU A CA 1
ATOM 929 C C . GLU A 1 115 ? 29.034 15.625 -20.195 1.00 49.72 115 GLU A C 1
ATOM 931 O O . GLU A 1 115 ? 28.946 16.791 -20.558 1.00 49.72 115 GLU A O 1
ATOM 936 N N . SER A 1 116 ? 29.827 15.344 -19.157 1.00 56.47 116 SER A N 1
ATOM 937 C CA . SER A 1 116 ? 30.823 16.344 -18.719 1.00 56.47 116 SER A CA 1
ATOM 938 C C . SER A 1 116 ? 31.856 16.659 -19.824 1.00 56.47 116 SER A C 1
ATOM 940 O O . SER A 1 116 ? 32.674 17.553 -19.649 1.00 56.47 116 SER A O 1
ATOM 942 N N . GLU A 1 117 ? 31.781 15.972 -20.974 1.00 52.91 117 GLU A N 1
ATOM 943 C CA . GLU A 1 117 ? 32.524 16.233 -22.216 1.00 52.91 117 GLU A CA 1
ATOM 944 C C . GLU A 1 117 ? 31.690 16.854 -23.369 1.00 52.91 117 GLU A C 1
ATOM 946 O O . GLU A 1 117 ? 32.257 17.198 -24.399 1.00 52.91 117 GLU A O 1
ATOM 951 N N . ASN A 1 118 ? 30.371 17.055 -23.243 1.00 53.44 118 ASN A N 1
ATOM 952 C CA . ASN A 1 118 ? 29.507 17.623 -24.311 1.00 53.44 118 ASN A CA 1
ATOM 953 C C . ASN A 1 118 ? 28.372 18.516 -23.724 1.00 53.44 118 ASN A C 1
ATOM 955 O O . ASN A 1 118 ? 27.266 18.654 -24.231 1.00 53.44 118 ASN A O 1
ATOM 959 N N . MET A 1 119 ? 28.661 19.211 -22.621 1.00 51.03 119 MET A N 1
ATOM 960 C CA . MET A 1 119 ? 27.807 20.309 -22.130 1.00 51.03 119 MET A CA 1
ATOM 961 C C . MET A 1 119 ? 27.903 21.578 -22.999 1.00 51.03 119 MET A C 1
ATOM 963 O O . MET A 1 119 ? 27.054 22.467 -22.897 1.00 51.03 119 MET A O 1
ATOM 967 N N . ASP A 1 120 ? 28.883 21.659 -23.903 1.00 52.31 120 ASP A N 1
ATOM 968 C CA . ASP A 1 120 ? 29.105 22.834 -24.754 1.00 52.31 120 ASP A CA 1
ATOM 969 C C . ASP A 1 120 ? 28.001 23.049 -25.801 1.00 52.31 120 ASP A C 1
ATOM 971 O O . ASP A 1 120 ? 27.706 24.191 -26.177 1.00 52.31 120 ASP A O 1
ATOM 975 N N . HIS A 1 121 ? 27.345 21.978 -26.258 1.00 49.31 121 HIS A N 1
ATOM 976 C CA . HIS A 1 121 ? 26.325 22.090 -27.299 1.00 49.31 121 HIS A CA 1
ATOM 977 C C . HIS A 1 121 ? 24.955 22.505 -26.740 1.00 49.31 121 HIS A C 1
ATOM 979 O O . HIS A 1 121 ? 24.215 23.257 -27.386 1.00 49.31 121 HIS A O 1
ATOM 985 N N . TYR A 1 122 ? 24.630 22.078 -25.515 1.00 51.72 122 TYR A N 1
ATOM 986 C CA . TYR A 1 122 ? 23.342 22.374 -24.882 1.00 51.72 122 TYR A CA 1
ATOM 987 C C . TYR A 1 122 ? 23.281 23.799 -24.312 1.00 51.72 122 TYR A C 1
ATOM 989 O O . TYR A 1 122 ? 22.269 24.488 -24.485 1.00 51.72 122 TYR A O 1
ATOM 997 N N . PHE A 1 123 ? 24.381 24.295 -23.731 1.00 49.69 123 PHE A N 1
ATOM 998 C CA . PHE A 1 123 ? 24.446 25.662 -23.196 1.00 49.69 123 PHE A CA 1
ATOM 999 C C . PHE A 1 123 ? 24.321 26.745 -24.280 1.00 49.69 123 PHE A C 1
ATOM 1001 O O . PHE A 1 123 ? 23.696 27.784 -24.042 1.00 49.69 123 PHE A O 1
ATOM 1008 N N . LYS A 1 124 ? 24.827 26.500 -25.498 1.00 49.22 124 LYS A N 1
ATOM 1009 C CA . LYS A 1 124 ? 24.696 27.450 -26.619 1.00 49.22 124 LYS A CA 1
ATOM 1010 C C . LYS A 1 124 ? 23.260 27.590 -27.138 1.00 49.22 124 LYS A C 1
ATOM 1012 O O . LYS A 1 124 ? 22.862 28.702 -27.483 1.00 49.22 124 LYS A O 1
ATOM 1017 N N . SER A 1 125 ? 22.465 26.515 -27.149 1.00 50.81 125 SER A N 1
ATOM 1018 C CA . SER A 1 125 ? 21.094 26.557 -27.696 1.00 50.81 125 SER A CA 1
ATOM 1019 C C . SER A 1 125 ? 20.100 27.291 -26.783 1.00 50.81 125 SER A C 1
ATOM 1021 O O . SER A 1 125 ? 19.249 28.046 -27.258 1.00 50.81 125 SER A O 1
ATOM 1023 N N . SER A 1 126 ? 20.248 27.148 -25.461 1.00 49.12 126 SER A N 1
ATOM 1024 C CA . SER A 1 126 ? 19.342 27.764 -24.483 1.00 49.12 126 SER A CA 1
ATOM 1025 C C . SER A 1 126 ? 19.549 29.283 -24.384 1.00 49.12 126 SER A C 1
ATOM 1027 O O . SER A 1 126 ? 18.592 30.054 -24.294 1.00 49.12 126 SER A O 1
ATOM 1029 N N . HIS A 1 127 ? 20.791 29.762 -24.526 1.00 50.03 127 HIS A N 1
ATOM 1030 C CA . HIS A 1 127 ? 21.082 31.201 -24.557 1.00 50.03 127 HIS A CA 1
ATOM 1031 C C . HIS A 1 127 ? 20.559 31.931 -25.805 1.00 50.03 127 HIS A C 1
ATOM 1033 O O . HIS A 1 127 ? 20.310 33.138 -25.736 1.00 50.03 127 HIS A O 1
ATOM 1039 N N . GLN A 1 128 ? 20.341 31.235 -26.926 1.00 48.97 128 GLN A N 1
ATOM 1040 C CA . GLN A 1 128 ? 19.728 31.840 -28.114 1.00 48.97 128 GLN A CA 1
ATOM 1041 C C . GLN A 1 128 ? 18.204 31.979 -27.980 1.00 4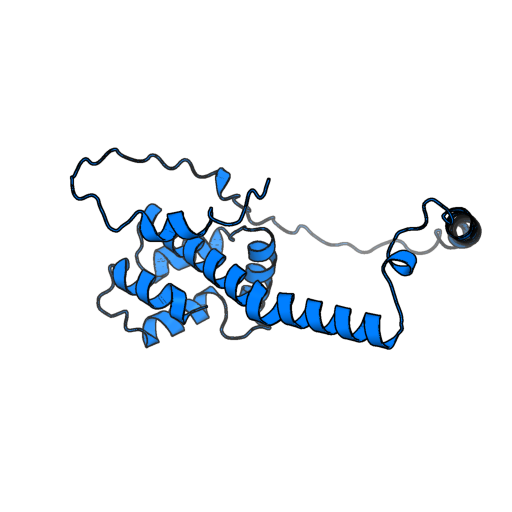8.97 128 GLN A C 1
ATOM 1043 O O . GLN A 1 128 ? 17.654 32.996 -28.400 1.00 48.97 128 GLN A O 1
ATOM 1048 N N . GLN A 1 129 ? 17.518 31.046 -27.311 1.00 50.03 129 GLN A N 1
ATOM 1049 C CA . GLN A 1 129 ? 16.056 31.110 -27.144 1.00 50.03 129 GLN A CA 1
ATOM 1050 C C . GLN A 1 129 ? 15.604 32.159 -26.111 1.00 50.03 129 GLN A C 1
ATOM 1052 O O . GLN A 1 129 ? 14.555 32.786 -26.271 1.00 50.03 129 GLN A O 1
ATOM 1057 N N . VAL A 1 130 ? 16.429 32.455 -25.099 1.00 46.94 130 VAL A N 1
ATOM 1058 C CA . VAL A 1 130 ? 16.120 33.480 -24.078 1.00 46.94 130 VAL A CA 1
ATOM 1059 C C . VAL A 1 130 ? 16.128 34.910 -24.647 1.00 46.94 130 VAL A C 1
ATOM 1061 O O . VAL A 1 130 ? 15.499 35.802 -24.071 1.00 46.94 130 VAL A O 1
ATOM 1064 N N . LYS A 1 131 ? 16.783 35.156 -25.792 1.00 46.75 131 LYS A N 1
ATOM 1065 C CA . LYS A 1 131 ? 16.734 36.469 -26.462 1.00 46.75 131 LYS A CA 1
ATOM 1066 C C . LYS A 1 131 ? 15.415 36.719 -27.201 1.00 46.75 131 LYS A C 1
ATOM 1068 O O . LYS A 1 131 ? 15.008 37.872 -27.275 1.00 46.75 131 LYS A O 1
ATOM 1073 N N . HIS A 1 132 ? 14.722 35.675 -27.663 1.00 44.78 132 HIS A N 1
ATOM 1074 C CA . HIS A 1 132 ? 13.436 35.815 -28.360 1.00 44.78 132 HIS A CA 1
ATOM 1075 C C . HIS A 1 132 ? 12.238 35.911 -27.399 1.00 44.78 132 HIS A C 1
ATOM 1077 O O . HIS A 1 132 ? 11.300 36.651 -27.666 1.00 44.78 132 HIS A O 1
ATOM 1083 N N . LEU A 1 133 ? 12.289 35.262 -26.229 1.00 43.53 133 LEU A N 1
ATOM 1084 C CA . LEU A 1 133 ? 11.153 35.231 -25.290 1.00 43.53 133 LEU A CA 1
ATOM 1085 C C . LEU A 1 133 ? 10.976 36.517 -24.452 1.00 43.53 133 LEU A C 1
ATOM 1087 O O . LEU A 1 133 ? 9.955 36.706 -23.793 1.00 43.53 133 LEU A O 1
ATOM 1091 N N . LYS A 1 134 ? 11.967 37.420 -24.443 1.00 41.59 134 LYS A N 1
ATOM 1092 C CA . LYS A 1 134 ? 11.890 38.680 -23.678 1.00 41.59 134 LYS A CA 1
ATOM 1093 C C . LYS A 1 134 ? 11.037 39.768 -24.345 1.00 41.59 134 LYS A C 1
ATOM 1095 O O . LYS A 1 134 ? 10.762 40.763 -23.680 1.00 41.59 134 LYS A O 1
ATOM 1100 N N . GLN A 1 135 ? 10.593 39.592 -25.593 1.00 41.72 135 GLN A N 1
ATOM 1101 C CA . GLN A 1 135 ? 9.692 40.546 -26.258 1.00 41.72 135 GLN A CA 1
ATOM 1102 C C . GLN A 1 135 ? 8.199 40.266 -26.008 1.00 41.72 135 GLN A C 1
ATOM 1104 O O . GLN A 1 135 ? 7.417 41.211 -25.996 1.00 41.72 135 GLN A O 1
ATOM 1109 N N . ASP A 1 136 ? 7.809 39.033 -25.670 1.00 39.53 136 ASP A N 1
ATOM 1110 C CA . ASP A 1 136 ? 6.384 38.658 -25.574 1.00 39.53 136 ASP A CA 1
ATOM 1111 C C . ASP A 1 136 ? 5.778 38.790 -24.164 1.00 39.53 136 ASP A C 1
ATOM 1113 O O . ASP A 1 136 ? 4.610 38.483 -23.935 1.00 39.53 136 ASP A O 1
ATOM 1117 N N . LYS A 1 137 ? 6.545 39.278 -23.180 1.00 42.38 137 LYS A N 1
ATOM 1118 C CA . LYS A 1 137 ? 6.120 39.321 -21.767 1.00 42.38 137 LYS A CA 1
ATOM 1119 C C . LYS A 1 137 ? 5.396 40.609 -21.341 1.00 42.38 137 LYS A C 1
ATOM 1121 O O . LYS A 1 137 ? 5.336 40.890 -20.145 1.00 42.38 137 LYS A O 1
ATOM 1126 N N . GLN A 1 138 ? 4.854 41.394 -22.277 1.00 41.41 138 GLN A N 1
ATOM 1127 C CA . GLN A 1 138 ? 4.092 42.615 -21.954 1.00 41.41 138 GLN A CA 1
ATOM 1128 C C . GLN A 1 138 ? 2.566 42.504 -22.077 1.00 41.41 138 GLN A C 1
ATOM 1130 O O . GLN A 1 138 ? 1.874 43.459 -21.731 1.00 41.41 138 GLN A O 1
ATOM 1135 N N . THR A 1 139 ? 1.999 41.355 -22.444 1.00 42.62 139 THR A N 1
ATOM 1136 C CA . THR A 1 139 ? 0.542 41.251 -22.654 1.00 42.62 139 THR A CA 1
ATOM 1137 C C . THR A 1 139 ? -0.062 39.950 -22.132 1.00 42.62 139 THR A C 1
ATOM 1139 O O . THR A 1 139 ? -0.638 39.195 -22.896 1.00 42.62 139 THR A O 1
ATOM 1142 N N . LEU A 1 140 ? -0.029 39.712 -20.812 1.00 36.06 140 LEU A N 1
ATOM 1143 C CA . LEU A 1 140 ? -1.197 39.129 -20.125 1.00 36.06 140 LEU A CA 1
ATOM 1144 C C . LEU A 1 140 ? -1.097 39.267 -18.600 1.00 36.06 140 LEU A C 1
ATOM 1146 O O . LEU A 1 140 ? -0.219 38.700 -17.955 1.00 36.06 140 LEU A O 1
ATOM 1150 N N . LYS A 1 141 ? -2.029 40.024 -18.018 1.00 38.91 141 LYS A N 1
ATOM 1151 C CA . LYS A 1 141 ? -2.236 40.182 -16.575 1.00 38.91 141 LYS A CA 1
ATOM 1152 C C . LYS A 1 141 ? -3.608 39.592 -16.224 1.00 38.91 141 LYS A C 1
ATOM 1154 O O . LYS A 1 141 ? -4.549 39.807 -16.979 1.00 38.91 141 LYS A O 1
ATOM 1159 N N . LYS A 1 142 ? -3.689 39.000 -15.023 1.00 31.02 142 LYS A N 1
ATOM 1160 C CA . LYS A 1 142 ? -4.866 38.525 -14.260 1.00 31.02 142 LYS A CA 1
ATOM 1161 C C . LYS A 1 142 ? -5.471 37.170 -14.666 1.00 31.02 142 LYS A C 1
ATOM 1163 O O . LYS A 1 142 ? -6.062 37.040 -15.727 1.00 31.02 142 LYS A O 1
ATOM 1168 N N . ASN A 1 143 ? -5.449 36.205 -13.741 1.00 34.66 143 ASN A N 1
ATOM 1169 C CA . ASN A 1 143 ? -6.582 35.935 -12.844 1.00 34.66 143 ASN A CA 1
ATOM 1170 C C . ASN A 1 143 ? -6.161 35.026 -11.674 1.00 34.66 143 ASN A C 1
ATOM 1172 O O . ASN A 1 143 ? -5.200 34.272 -11.768 1.00 34.66 143 ASN A O 1
ATOM 1176 N N . ASN A 1 144 ? -6.864 35.211 -10.559 1.00 39.38 144 ASN A N 1
ATOM 1177 C CA . ASN A 1 144 ? -6.570 34.753 -9.203 1.00 39.38 144 ASN A CA 1
ATOM 1178 C C . ASN A 1 144 ? -6.626 33.226 -9.029 1.00 39.38 144 ASN A C 1
ATOM 1180 O O . ASN A 1 144 ? -7.434 32.566 -9.679 1.00 39.38 144 ASN A O 1
ATOM 1184 N N . TYR A 1 145 ? -5.880 32.703 -8.053 1.00 28.14 145 TYR A N 1
ATOM 1185 C CA . TYR A 1 145 ? -6.218 31.442 -7.395 1.00 28.14 145 TYR A CA 1
ATOM 1186 C C . TYR A 1 145 ? -6.088 31.614 -5.880 1.00 28.14 145 TYR A C 1
ATOM 1188 O O . TYR A 1 145 ? -5.074 32.111 -5.393 1.00 28.14 145 TYR A O 1
ATOM 1196 N N . SER A 1 146 ? -7.176 31.298 -5.184 1.00 37.47 146 SER A N 1
ATOM 1197 C CA . SER A 1 146 ? -7.377 31.452 -3.745 1.00 37.47 146 SER A CA 1
ATOM 1198 C C . SER A 1 146 ? -6.732 30.318 -2.945 1.00 37.47 146 SER A C 1
ATOM 1200 O O . SER A 1 146 ? -6.537 29.220 -3.466 1.00 37.47 146 SER A O 1
ATOM 1202 N N . ASP A 1 147 ? -6.440 30.630 -1.682 1.00 36.91 147 ASP A N 1
ATOM 1203 C CA . ASP A 1 147 ? -5.819 29.806 -0.642 1.00 36.91 147 ASP A CA 1
ATOM 1204 C C . ASP A 1 147 ? -6.218 28.319 -0.657 1.00 36.91 147 ASP A C 1
ATOM 1206 O O . ASP A 1 147 ? -7.386 27.961 -0.495 1.00 36.91 147 ASP A O 1
ATOM 1210 N N . LEU A 1 148 ? -5.212 27.448 -0.781 1.00 38.84 148 LEU A N 1
ATOM 1211 C CA . LEU A 1 148 ? -5.284 26.038 -0.403 1.00 38.84 148 LEU A CA 1
ATOM 1212 C C . LEU A 1 148 ? -4.787 25.927 1.040 1.00 38.84 148 LEU A C 1
ATOM 1214 O O . LEU A 1 148 ? -3.611 26.141 1.318 1.00 38.84 148 LEU A O 1
ATOM 1218 N N . GLN A 1 149 ? -5.701 25.618 1.956 1.00 40.69 149 GLN A N 1
ATOM 1219 C CA . GLN A 1 149 ? -5.388 25.297 3.342 1.00 40.69 149 GLN A CA 1
ATOM 1220 C C . GLN A 1 149 ? -4.592 23.982 3.371 1.00 40.69 149 GLN A C 1
ATOM 1222 O O . GLN A 1 149 ? -5.116 22.931 3.007 1.00 40.69 149 GLN A O 1
ATOM 1227 N N . GLU A 1 150 ? -3.314 24.059 3.745 1.00 36.81 150 GLU A N 1
ATOM 1228 C CA . GLU A 1 150 ? -2.418 22.909 3.884 1.00 36.81 150 GLU A CA 1
ATOM 1229 C C . GLU A 1 150 ? -2.912 21.978 4.999 1.00 36.81 150 GLU A C 1
ATOM 1231 O O . GLU A 1 150 ? -2.902 22.323 6.184 1.00 36.81 150 GLU A O 1
ATOM 1236 N N . ASP A 1 151 ? -3.337 20.774 4.616 1.00 49.06 151 ASP A N 1
ATOM 1237 C CA . ASP A 1 151 ? -3.500 19.669 5.554 1.00 49.06 151 ASP A CA 1
ATOM 1238 C C . ASP A 1 151 ? -2.128 19.336 6.163 1.00 49.06 151 ASP A C 1
ATOM 1240 O O . ASP A 1 151 ? -1.153 19.108 5.448 1.00 49.06 151 ASP A O 1
ATOM 1244 N N . GLN A 1 152 ? -2.048 19.301 7.496 1.00 51.34 152 GLN A N 1
ATOM 1245 C CA . GLN A 1 152 ? -0.800 19.050 8.218 1.00 51.34 152 GLN A CA 1
ATOM 1246 C C . GLN A 1 152 ? -0.272 17.637 7.911 1.00 51.34 152 GLN A C 1
ATOM 1248 O O . GLN A 1 152 ? -0.885 16.625 8.276 1.00 51.34 152 GLN A O 1
ATOM 1253 N N . ILE A 1 153 ? 0.870 17.587 7.224 1.00 46.06 153 ILE A N 1
ATOM 1254 C CA . ILE A 1 153 ? 1.646 16.384 6.911 1.00 46.06 153 ILE A CA 1
ATOM 1255 C C . ILE A 1 153 ? 2.511 16.073 8.135 1.00 46.06 153 ILE A C 1
ATOM 1257 O O . ILE A 1 153 ? 3.372 16.872 8.486 1.00 46.06 153 ILE A O 1
ATOM 1261 N N . ALA A 1 154 ? 2.294 14.930 8.782 1.00 45.12 154 ALA A N 1
ATOM 1262 C CA . ALA A 1 154 ? 3.174 14.454 9.848 1.00 45.12 154 ALA A CA 1
ATOM 1263 C C . ALA A 1 154 ? 4.218 13.498 9.254 1.00 45.12 154 ALA A C 1
ATOM 1265 O O . ALA A 1 154 ? 3.860 12.558 8.534 1.00 45.12 154 ALA A O 1
ATOM 1266 N N . VAL A 1 155 ? 5.499 13.745 9.533 1.00 46.38 155 VAL A N 1
ATOM 1267 C CA . VAL A 1 155 ? 6.594 12.819 9.223 1.00 46.38 155 VAL A CA 1
ATOM 1268 C C . VAL A 1 155 ? 6.638 11.782 10.349 1.00 46.38 155 VAL A C 1
ATOM 1270 O O . VAL A 1 155 ? 6.452 12.114 11.515 1.00 46.38 155 VAL A O 1
ATOM 1273 N N . LEU A 1 156 ? 6.833 10.504 10.013 1.00 43.47 156 LEU A N 1
ATOM 1274 C CA . LEU A 1 156 ? 6.839 9.400 10.986 1.00 43.47 156 LEU A CA 1
ATOM 1275 C C . LEU A 1 156 ? 7.883 9.569 12.108 1.00 43.47 156 LEU A C 1
ATOM 1277 O O . LEU A 1 156 ? 7.663 9.057 13.203 1.00 43.47 156 LEU A O 1
ATOM 1281 N N . ASP A 1 157 ? 8.955 10.328 11.868 1.00 43.56 157 ASP A N 1
ATOM 1282 C CA . ASP A 1 157 ? 9.989 10.634 12.867 1.00 43.56 157 ASP A CA 1
ATOM 1283 C C . ASP A 1 157 ? 9.524 11.622 13.959 1.00 43.56 157 ASP A C 1
ATOM 1285 O O . ASP A 1 157 ? 10.168 11.724 15.001 1.00 43.56 157 ASP A O 1
ATOM 1289 N N . ASP A 1 158 ? 8.394 12.316 13.769 1.00 42.88 158 ASP A N 1
ATOM 1290 C CA . ASP A 1 158 ? 7.870 13.307 14.725 1.00 42.88 158 ASP A CA 1
ATOM 1291 C C . ASP A 1 158 ? 7.029 12.678 15.855 1.00 42.88 158 ASP A C 1
ATOM 1293 O O . ASP A 1 158 ? 6.533 13.376 16.744 1.00 42.88 158 ASP A O 1
ATOM 1297 N N . ILE A 1 159 ? 6.830 11.355 15.834 1.00 42.91 159 ILE A N 1
ATOM 1298 C CA . ILE A 1 159 ? 6.042 10.642 16.842 1.00 42.91 159 ILE A CA 1
ATOM 1299 C C . ILE A 1 159 ? 6.989 10.074 17.902 1.00 42.91 159 ILE A C 1
ATOM 1301 O O . ILE A 1 159 ? 7.598 9.022 17.714 1.00 42.91 159 ILE A O 1
ATOM 1305 N N . SER A 1 160 ? 7.076 10.747 19.051 1.00 37.28 160 SER A N 1
ATOM 1306 C CA . SER A 1 160 ? 7.745 10.209 20.240 1.00 37.28 160 SER A CA 1
ATOM 1307 C C . SER A 1 160 ? 7.058 8.916 20.687 1.00 37.28 160 SER A C 1
ATOM 1309 O O . SER A 1 160 ? 5.971 8.941 21.265 1.00 37.28 160 SER A O 1
ATOM 1311 N N . ILE A 1 161 ? 7.688 7.773 20.418 1.00 42.41 161 ILE A N 1
ATOM 1312 C CA . ILE A 1 161 ? 7.266 6.480 20.957 1.00 42.41 161 ILE A CA 1
ATOM 1313 C C . ILE A 1 161 ? 7.848 6.369 22.368 1.00 42.41 161 ILE A C 1
ATOM 1315 O O . ILE A 1 161 ? 9.005 5.988 22.546 1.00 42.41 161 ILE A O 1
ATOM 1319 N N . GLU A 1 162 ? 7.051 6.704 23.380 1.00 37.62 162 GLU A N 1
ATOM 1320 C CA . GLU A 1 162 ? 7.355 6.334 24.761 1.00 37.62 162 GLU A CA 1
ATOM 1321 C C . GLU A 1 162 ? 7.094 4.824 24.902 1.00 37.62 162 GLU A C 1
ATOM 1323 O O . GLU A 1 162 ? 5.960 4.355 25.004 1.00 37.62 162 GLU A O 1
ATOM 1328 N N . LEU A 1 163 ? 8.161 4.037 24.752 1.00 38.22 163 LEU A N 1
ATOM 1329 C CA . LEU A 1 163 ? 8.153 2.599 25.000 1.00 38.22 163 LEU A CA 1
ATOM 1330 C C . LEU A 1 163 ? 8.150 2.385 26.513 1.00 38.22 163 LEU A C 1
ATOM 1332 O O . LEU A 1 163 ? 9.207 2.352 27.145 1.00 38.22 163 LEU A O 1
ATOM 1336 N N . ASP A 1 164 ? 6.964 2.216 27.090 1.00 29.64 164 ASP A N 1
ATOM 1337 C CA . ASP A 1 164 ? 6.849 1.703 28.449 1.00 29.64 164 ASP A CA 1
ATOM 1338 C C . ASP A 1 164 ? 7.481 0.307 28.507 1.00 29.64 164 ASP A C 1
ATOM 1340 O O . ASP A 1 164 ? 7.033 -0.651 27.870 1.00 29.64 164 ASP A O 1
ATOM 1344 N N . SER A 1 165 ? 8.570 0.217 29.270 1.00 37.78 165 SER A N 1
ATOM 1345 C CA . SER A 1 165 ? 9.296 -1.009 29.581 1.00 37.78 165 SER A CA 1
ATOM 1346 C C . SER A 1 165 ? 8.393 -1.970 30.360 1.00 37.78 165 SER A C 1
ATOM 1348 O O . SER A 1 165 ? 8.425 -2.016 31.591 1.00 37.78 165 SER A O 1
ATOM 1350 N N . VAL A 1 166 ? 7.616 -2.785 29.650 1.00 30.64 166 VAL A N 1
ATOM 1351 C CA . VAL A 1 166 ? 6.975 -3.967 30.227 1.00 30.64 166 VAL A CA 1
ATOM 1352 C C . VAL A 1 166 ? 7.938 -5.140 30.092 1.00 30.64 166 VAL A C 1
ATOM 1354 O O . VAL A 1 166 ? 8.195 -5.646 29.001 1.00 30.64 166 VAL A O 1
ATOM 1357 N N . GLN A 1 167 ? 8.489 -5.569 31.227 1.00 39.47 167 GLN A N 1
ATOM 1358 C CA . GLN A 1 167 ? 9.151 -6.860 31.334 1.00 39.47 167 GLN A CA 1
ATOM 1359 C C . GLN A 1 167 ? 8.146 -7.981 31.048 1.00 39.47 167 GLN A C 1
ATOM 1361 O O . GLN A 1 167 ? 7.146 -8.084 31.751 1.00 39.47 167 GLN A O 1
ATOM 1366 N N . SER A 1 168 ? 8.455 -8.876 30.109 1.00 34.00 168 SER A N 1
ATOM 1367 C CA . SER A 1 168 ? 8.276 -10.312 30.354 1.00 34.00 168 SER A CA 1
ATOM 1368 C C . SER A 1 168 ? 9.017 -11.162 29.327 1.00 34.00 168 SER A C 1
ATOM 1370 O O . SER A 1 168 ? 8.933 -10.948 28.120 1.00 34.00 168 SER A O 1
ATOM 1372 N N . GLU A 1 169 ? 9.708 -12.157 29.862 1.00 36.38 169 GLU A N 1
ATOM 1373 C CA . GLU A 1 169 ? 10.390 -13.261 29.209 1.00 36.38 169 GLU A CA 1
ATOM 1374 C C . GLU A 1 169 ? 9.495 -14.009 28.204 1.00 36.38 169 GLU A C 1
ATOM 1376 O O . GLU A 1 169 ? 8.434 -14.519 28.552 1.00 36.38 169 GLU A O 1
ATOM 1381 N N . ASN A 1 170 ? 9.947 -14.103 26.953 1.00 35.47 170 ASN A N 1
ATOM 1382 C CA . ASN A 1 170 ? 10.070 -15.358 26.201 1.00 35.47 170 ASN A CA 1
ATOM 1383 C C . ASN A 1 170 ? 10.702 -15.051 24.840 1.00 35.47 170 ASN A C 1
ATOM 1385 O O . ASN A 1 170 ? 10.057 -14.809 23.820 1.00 35.47 170 ASN A O 1
ATOM 1389 N N . SER A 1 171 ? 12.028 -15.033 24.872 1.00 48.81 171 SER A N 1
ATOM 1390 C CA . SER A 1 171 ? 12.917 -14.979 23.728 1.00 48.81 171 SER A CA 1
ATOM 1391 C C . SER A 1 171 ? 12.756 -16.239 22.872 1.00 48.81 171 SER A C 1
ATOM 1393 O O . SER A 1 171 ? 12.984 -17.338 23.358 1.00 48.81 171 SER A O 1
ATOM 1395 N N . LEU A 1 172 ? 12.380 -16.077 21.595 1.00 38.22 172 LEU A N 1
ATOM 1396 C CA . LEU A 1 172 ? 13.097 -16.675 20.448 1.00 38.22 172 LEU A CA 1
ATOM 1397 C C . LEU A 1 172 ? 12.438 -16.440 19.075 1.00 38.22 172 LEU A C 1
ATOM 1399 O O . LEU A 1 172 ? 13.099 -16.683 18.071 1.00 38.22 172 LEU A O 1
ATOM 1403 N N . ASN A 1 173 ? 11.195 -15.946 18.983 1.00 43.19 173 ASN A N 1
ATOM 1404 C CA . ASN A 1 173 ? 10.488 -15.894 17.689 1.00 43.19 173 ASN A CA 1
ATOM 1405 C C . ASN A 1 173 ? 10.318 -14.485 17.075 1.00 43.19 173 ASN A C 1
ATOM 1407 O O . ASN A 1 173 ? 10.292 -14.341 15.856 1.00 43.19 173 ASN A O 1
ATOM 1411 N N . GLU A 1 174 ? 10.268 -13.413 17.871 1.00 37.16 174 GLU A N 1
ATOM 1412 C CA . GLU A 1 174 ? 9.956 -12.072 17.331 1.00 37.16 174 GLU A CA 1
ATOM 1413 C C . GLU A 1 174 ? 11.120 -11.405 16.577 1.00 37.16 174 GLU A C 1
ATOM 1415 O O . GLU A 1 174 ? 10.904 -10.568 15.702 1.00 37.16 174 GLU A O 1
ATOM 1420 N N . ASN A 1 175 ? 12.358 -11.857 16.791 1.00 38.59 175 ASN A N 1
ATOM 1421 C CA . ASN A 1 175 ? 13.533 -11.329 16.087 1.00 38.59 175 ASN A CA 1
ATOM 1422 C C . ASN A 1 175 ? 13.720 -11.890 14.662 1.00 38.59 175 ASN A C 1
ATOM 1424 O O . ASN A 1 175 ? 14.619 -11.449 13.939 1.00 38.59 175 ASN A O 1
ATOM 1428 N N . HIS A 1 176 ? 12.898 -12.850 14.221 1.00 37.06 176 HIS A N 1
ATOM 1429 C CA . HIS A 1 176 ? 13.090 -13.483 12.911 1.00 37.06 176 HIS A CA 1
ATOM 1430 C C . HIS A 1 176 ? 12.673 -12.582 11.735 1.00 37.06 176 HIS A C 1
ATOM 1432 O O . HIS A 1 176 ? 13.239 -12.692 10.646 1.00 37.06 176 HIS A O 1
ATOM 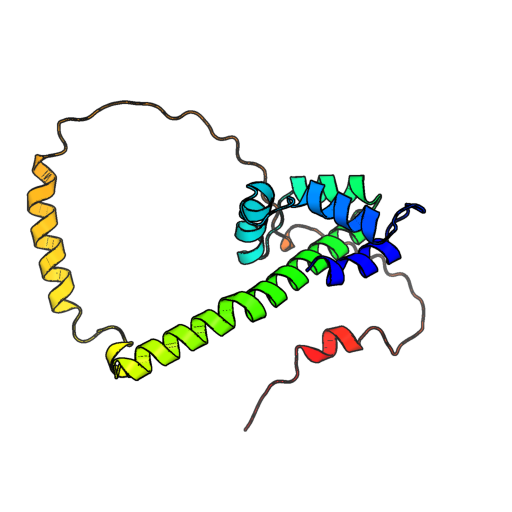1438 N N . ILE A 1 177 ? 11.733 -11.655 11.950 1.00 42.41 177 ILE A N 1
ATOM 1439 C CA . ILE A 1 177 ? 11.222 -10.778 10.884 1.00 42.41 177 ILE A CA 1
ATOM 1440 C C . ILE A 1 177 ? 12.215 -9.643 10.586 1.00 42.41 177 ILE A C 1
ATOM 1442 O O . ILE A 1 177 ? 12.482 -9.349 9.424 1.00 42.41 177 ILE A O 1
ATOM 1446 N N . ILE A 1 178 ? 12.872 -9.093 11.613 1.00 39.62 178 ILE A N 1
ATOM 1447 C CA . ILE A 1 178 ? 13.860 -8.008 11.460 1.00 39.62 178 ILE A CA 1
ATOM 1448 C C . ILE A 1 178 ? 15.211 -8.540 10.932 1.00 39.62 178 ILE A C 1
ATOM 1450 O O . ILE A 1 178 ? 15.920 -7.858 10.191 1.00 39.62 178 ILE A O 1
ATOM 1454 N N . SER A 1 179 ? 15.560 -9.800 11.225 1.00 37.50 179 SER A N 1
ATOM 1455 C CA . SER A 1 179 ? 16.854 -10.389 10.840 1.00 37.50 179 SER A CA 1
ATOM 1456 C C . SER A 1 179 ? 17.031 -10.647 9.332 1.00 37.50 179 SER A C 1
ATOM 1458 O O . SER A 1 179 ? 18.168 -10.873 8.901 1.00 37.50 179 SER A O 1
ATOM 1460 N N . LYS A 1 180 ? 15.971 -10.638 8.511 1.00 36.00 180 LYS A N 1
ATOM 1461 C CA . LYS A 1 180 ? 16.104 -10.888 7.061 1.00 36.00 180 LYS A CA 1
ATOM 1462 C C . LYS A 1 180 ? 16.622 -9.683 6.269 1.00 36.00 180 LYS A C 1
ATOM 1464 O O . LYS A 1 180 ? 17.154 -9.881 5.179 1.00 36.00 180 LYS A O 1
ATOM 1469 N N . CYS A 1 181 ? 16.564 -8.472 6.822 1.00 39.84 181 CYS A N 1
ATOM 1470 C CA . CYS A 1 181 ? 16.949 -7.255 6.098 1.00 39.84 181 CYS A CA 1
ATOM 1471 C C . CYS A 1 181 ? 18.461 -6.949 6.109 1.00 39.84 181 CYS A C 1
ATOM 1473 O O . CYS A 1 181 ? 18.908 -6.118 5.326 1.00 39.84 181 CYS A O 1
ATOM 1475 N N . TYR A 1 182 ? 19.275 -7.643 6.919 1.00 37.03 182 TYR A N 1
ATOM 1476 C CA . TYR A 1 182 ? 20.705 -7.313 7.099 1.00 37.03 182 TYR A CA 1
ATOM 1477 C C . TYR A 1 182 ? 21.716 -8.337 6.556 1.00 37.03 182 TYR A C 1
ATOM 1479 O O . TYR A 1 182 ? 22.906 -8.247 6.858 1.00 37.03 182 TYR A O 1
ATOM 1487 N N . ARG A 1 183 ? 21.304 -9.306 5.726 1.00 43.75 183 ARG A N 1
ATOM 1488 C CA . ARG A 1 183 ? 22.223 -10.343 5.209 1.00 43.75 183 ARG A CA 1
ATOM 1489 C C . ARG A 1 183 ? 22.447 -10.327 3.694 1.00 43.75 183 ARG A C 1
ATOM 1491 O O . ARG A 1 183 ? 22.361 -11.363 3.056 1.00 43.75 183 ARG A O 1
ATOM 1498 N N . VAL A 1 184 ? 22.826 -9.179 3.131 1.00 36.41 184 VAL A N 1
ATOM 1499 C CA . VAL A 1 184 ? 23.535 -9.067 1.835 1.00 36.41 184 VAL A CA 1
ATOM 1500 C C . VAL A 1 184 ? 24.328 -7.750 1.863 1.00 36.41 184 VAL A C 1
ATOM 1502 O O . VAL A 1 184 ? 23.726 -6.704 2.026 1.00 36.41 184 VAL A O 1
ATOM 1505 N N . GLY A 1 185 ? 25.647 -7.641 1.731 1.00 36.94 185 GLY A N 1
ATOM 1506 C CA . GLY A 1 185 ? 26.754 -8.579 1.760 1.00 36.94 185 GLY A CA 1
ATOM 1507 C C . GLY A 1 185 ? 28.040 -7.741 1.864 1.00 36.94 185 GLY A C 1
ATOM 1508 O O . GLY A 1 185 ? 28.193 -6.754 1.152 1.00 36.94 185 GLY A O 1
ATOM 1509 N N . LYS A 1 186 ? 28.968 -8.120 2.746 1.00 38.03 186 LYS A N 1
ATOM 1510 C CA . LYS A 1 186 ? 30.383 -7.762 2.591 1.00 38.03 186 LYS A CA 1
ATOM 1511 C C . LYS A 1 186 ? 31.055 -8.980 1.975 1.00 38.03 186 LYS A C 1
ATOM 1513 O O . LYS A 1 186 ? 31.137 -10.020 2.624 1.00 38.03 186 LYS A O 1
ATOM 1518 N N . LYS A 1 187 ? 31.483 -8.867 0.721 1.00 39.22 187 LYS A N 1
ATOM 1519 C CA . LYS A 1 187 ? 32.527 -9.738 0.181 1.00 39.22 187 LYS A CA 1
ATOM 1520 C C . LYS A 1 187 ? 33.826 -8.939 0.167 1.00 39.22 187 LYS A C 1
ATOM 1522 O O . LYS A 1 187 ? 33.802 -7.757 -0.172 1.00 39.22 187 LYS A O 1
ATOM 1527 N N . ALA A 1 188 ? 34.859 -9.607 0.671 1.00 39.19 188 ALA A N 1
ATOM 1528 C CA . ALA A 1 188 ? 36.249 -9.185 0.742 1.00 39.19 188 ALA A CA 1
ATOM 1529 C C . ALA A 1 188 ? 36.854 -8.951 -0.646 1.00 39.19 188 ALA A C 1
ATOM 1531 O O . ALA A 1 188 ? 36.319 -9.537 -1.618 1.00 39.19 188 ALA A O 1
#

Radius of gyration: 24.83 Å; chains: 1; bounding box: 54×59×61 Å

pLDDT: mean 70.42, std 23.8, range [28.14, 97.31]

Organism: Rhizophagus irregularis (strain DAOM 197198w) (NCBI:txid1432141)

Foldseek 3Di:
DLVQLLVLLVVFFPDPPSDSVLSVVLVCVLQNVDCPDPSVVVQLVQLVVVFDAVVSLVSQCVSRVGDSVSSLVSVNSVSVVSVVCCCPVPVVVVVVVVVVVCVVVVNDPVNVDDDPPPPVVVVVVVVVVVVVVVVPPPDDDDDDDDDDDDRDTDDPVPDPPPPDDDDDDDDDPPCPVVVVVPPDDDDD

Sequence (188 aa):
MQDDVIPIIQKWSNIPENTPKAISEKLNQTLGLQHDNKKFIDFSSLALEAKINTNISKISKQTFGFSESKNILFLASLLDSFIIHFKELIWIPRCNATIAWEKTRNIGRKEKLNESENMDHYFKSSHQQVKHLKQDKQTLKKNNYSDLQEDQIAVLDDISIELDSVQSENSLNENHIISKCYRVGKKA

Secondary structure (DSSP, 8-state):
-HHHHHHHHHHH---TT--HHHHHHHHHHHH-SSTT-HHHHHHHHHHHTT-EEHHHHHHHHHHHT--HHHHHHHHHHHHHHHHHHHIIIIIHHHHHHHHHHHHHTT--HHHHS--TTSHHHHHHHHHHHHHHTTSSTTS-------------EEPGGG-------------SSGGGTGGGGG-S----